Protein AF-F5Z438-F1 (afdb_monomer_lite)

Radius of gyration: 25.73 Å; chains: 1; bounding box: 61×45×87 Å

Structure (mmCIF, N/CA/C/O backbone):
data_AF-F5Z438-F1
#
_entry.id   AF-F5Z438-F1
#
loop_
_atom_site.group_PDB
_atom_site.id
_atom_site.type_symbol
_atom_site.label_atom_id
_atom_site.label_alt_id
_atom_site.label_comp_id
_atom_site.label_asym_id
_atom_site.label_entity_id
_atom_site.label_seq_id
_atom_site.pdbx_PDB_ins_code
_atom_site.Cartn_x
_atom_site.Cartn_y
_atom_site.Cartn_z
_atom_site.occupancy
_atom_site.B_iso_or_equiv
_atom_site.auth_seq_id
_atom_site.auth_comp_id
_atom_site.auth_asym_id
_atom_site.auth_atom_id
_atom_site.pdbx_PDB_model_num
ATOM 1 N N . MET A 1 1 ? -8.411 -10.892 0.402 1.00 85.81 1 MET A N 1
ATOM 2 C CA . MET A 1 1 ? -7.475 -10.119 1.251 1.00 85.81 1 MET A CA 1
ATOM 3 C C . MET A 1 1 ? -8.286 -9.358 2.276 1.00 85.81 1 MET A C 1
ATOM 5 O O . MET A 1 1 ? -9.354 -8.872 1.922 1.00 85.81 1 MET A O 1
ATOM 9 N N . ARG A 1 2 ? -7.792 -9.281 3.510 1.00 90.81 2 ARG A N 1
ATOM 10 C CA . ARG A 1 2 ? -8.393 -8.539 4.613 1.00 90.81 2 ARG A CA 1
ATOM 11 C C . ARG A 1 2 ? -7.315 -7.702 5.293 1.00 90.81 2 ARG A C 1
ATOM 13 O O . ARG A 1 2 ? -6.276 -8.228 5.677 1.00 90.81 2 ARG A O 1
ATOM 20 N N . LEU A 1 3 ? -7.546 -6.399 5.419 1.00 93.69 3 LEU A N 1
ATOM 21 C CA . LEU A 1 3 ? -6.710 -5.540 6.252 1.00 93.69 3 LEU A CA 1
ATOM 22 C C . LEU A 1 3 ? -7.064 -5.815 7.717 1.00 93.69 3 LEU A C 1
ATOM 24 O O . LEU A 1 3 ? -8.243 -5.831 8.052 1.00 93.69 3 LEU A O 1
ATOM 28 N N . LEU A 1 4 ? -6.060 -6.062 8.554 1.00 94.75 4 LEU A N 1
ATOM 29 C CA . LEU A 1 4 ? -6.221 -6.391 9.973 1.00 94.75 4 LEU A CA 1
ATOM 30 C C . LEU A 1 4 ? -5.827 -5.211 10.855 1.00 94.75 4 LEU A C 1
ATOM 32 O O . LEU A 1 4 ? -6.540 -4.878 11.791 1.00 94.75 4 LEU A O 1
ATOM 36 N N . SER A 1 5 ? -4.730 -4.532 10.529 1.00 97.00 5 SER A N 1
ATOM 37 C CA . SER A 1 5 ? -4.303 -3.344 11.261 1.00 97.00 5 SER A CA 1
ATOM 38 C C . SER A 1 5 ? -3.505 -2.393 10.376 1.00 97.00 5 SER A C 1
ATOM 40 O O . SER A 1 5 ? -2.817 -2.812 9.442 1.00 97.00 5 SER A O 1
ATOM 42 N N . LEU A 1 6 ? -3.604 -1.104 10.682 1.00 98.12 6 LEU A N 1
ATOM 43 C CA . LEU A 1 6 ? -2.760 -0.049 10.142 1.00 98.12 6 LEU A CA 1
ATOM 44 C C . LEU A 1 6 ? -2.329 0.866 11.286 1.00 98.12 6 LEU A C 1
ATOM 46 O O . LEU A 1 6 ? -3.163 1.540 11.885 1.00 98.12 6 LEU A O 1
ATOM 50 N N . THR A 1 7 ? -1.031 0.945 11.538 1.00 98.50 7 THR A N 1
ATOM 51 C CA . THR A 1 7 ? -0.434 1.918 12.452 1.00 98.50 7 THR A CA 1
ATOM 52 C C . THR A 1 7 ? 0.236 3.015 11.641 1.00 98.50 7 THR A C 1
ATOM 54 O O . THR A 1 7 ? 1.065 2.729 10.781 1.00 98.50 7 THR A O 1
ATOM 57 N N . LEU A 1 8 ? -0.136 4.262 11.917 1.00 98.44 8 LEU A N 1
ATOM 58 C CA . LEU A 1 8 ? 0.529 5.467 11.435 1.00 98.44 8 LEU A CA 1
ATOM 59 C C . LEU A 1 8 ? 1.488 5.967 12.517 1.00 98.44 8 LEU A C 1
ATOM 61 O O . LEU A 1 8 ? 1.039 6.276 13.620 1.00 98.44 8 LEU A O 1
ATOM 65 N N . GLU A 1 9 ? 2.761 6.121 12.168 1.00 97.81 9 GLU A N 1
ATOM 66 C CA . GLU A 1 9 ? 3.791 6.733 13.008 1.00 97.81 9 GLU A CA 1
ATOM 67 C C . GLU A 1 9 ? 4.230 8.054 12.364 1.00 97.81 9 GLU A C 1
ATOM 69 O O . GLU A 1 9 ? 4.744 8.104 11.246 1.00 97.81 9 GLU A O 1
ATOM 74 N N . GLY A 1 10 ? 3.962 9.167 13.042 1.00 96.50 10 GLY A N 1
ATOM 75 C CA . GLY A 1 10 ? 4.038 10.506 12.477 1.00 96.50 10 GLY A CA 1
ATOM 76 C C . GLY A 1 10 ? 2.663 11.044 12.086 1.00 96.50 10 GLY A C 1
ATOM 77 O O . GLY A 1 10 ? 1.654 10.794 12.749 1.00 96.50 10 GLY A O 1
ATOM 78 N N . GLN A 1 11 ? 2.613 11.853 11.025 1.00 96.69 11 GLN A N 1
ATOM 79 C CA . GLN A 1 11 ? 1.412 12.610 10.678 1.00 96.69 11 GLN A CA 1
ATOM 80 C C . GLN A 1 11 ? 1.062 12.504 9.194 1.00 96.69 11 GLN A C 1
ATOM 82 O O . GLN A 1 11 ? 1.848 12.858 8.317 1.00 96.69 11 GLN A O 1
ATOM 87 N N . TYR A 1 12 ? -0.186 12.122 8.924 1.00 95.75 12 TYR A N 1
ATOM 88 C CA . TYR A 1 12 ? -0.795 12.182 7.605 1.00 95.75 12 TYR A CA 1
ATOM 89 C C . TYR A 1 12 ? -2.040 13.063 7.653 1.00 95.75 12 TYR A C 1
ATOM 91 O O . TYR A 1 12 ? -3.113 12.657 8.102 1.00 95.75 12 TYR A O 1
ATOM 99 N N . LYS A 1 13 ? -1.905 14.297 7.155 1.00 93.88 13 LYS A N 1
ATOM 100 C CA . LYS A 1 13 ? -2.969 15.311 7.201 1.00 93.88 13 LYS A CA 1
ATOM 101 C C . LYS A 1 13 ? -3.449 15.532 8.645 1.00 93.88 13 LYS A C 1
ATOM 103 O O . LYS A 1 13 ? -2.671 16.004 9.470 1.00 93.88 13 LYS A O 1
ATOM 108 N N . GLY A 1 14 ? -4.718 15.243 8.938 1.00 94.00 14 GLY A N 1
ATOM 109 C CA . GLY A 1 14 ? -5.300 15.361 10.275 1.00 94.00 14 GLY A CA 1
ATOM 110 C C . GLY A 1 14 ? -5.140 14.109 11.139 1.00 94.00 14 GLY A C 1
ATOM 111 O O . GLY A 1 14 ? -5.522 14.147 12.302 1.00 94.00 14 GLY A O 1
ATOM 112 N N . LEU A 1 15 ? -4.600 13.017 10.593 1.00 96.50 15 LEU A N 1
ATOM 113 C CA . LEU A 1 15 ? -4.327 11.779 11.320 1.00 96.50 15 LEU A CA 1
ATOM 114 C C . LEU A 1 15 ? -2.909 11.832 11.889 1.00 96.50 15 LEU A C 1
ATOM 116 O O . LEU A 1 15 ? -1.978 12.211 11.173 1.00 96.50 15 LEU A O 1
ATOM 120 N N . LYS A 1 16 ? -2.739 11.455 13.155 1.00 97.25 16 LYS A N 1
ATOM 121 C CA . LYS A 1 16 ? -1.448 11.505 13.844 1.00 97.25 16 LYS A CA 1
ATOM 122 C C . LYS A 1 16 ? -1.313 10.334 14.810 1.00 97.25 16 LYS A C 1
ATOM 124 O O . LYS A 1 16 ? -2.253 10.103 15.559 1.00 97.25 16 LYS A O 1
ATOM 129 N N . ASP A 1 17 ? -0.158 9.669 14.787 1.00 97.56 17 ASP A N 1
ATOM 130 C CA . ASP A 1 17 ? 0.304 8.696 15.792 1.00 97.56 17 ASP A CA 1
ATOM 131 C C . ASP A 1 17 ? -0.808 7.778 16.318 1.00 97.56 17 ASP A C 1
ATOM 133 O O . ASP A 1 17 ? -1.211 7.853 17.480 1.00 97.56 17 ASP A O 1
ATOM 137 N N . GLN A 1 18 ? -1.370 6.953 15.437 1.00 96.75 18 GLN A N 1
ATOM 138 C CA . GLN A 1 18 ? -2.550 6.164 15.776 1.00 96.75 18 GLN A CA 1
ATOM 139 C C . GLN A 1 18 ? -2.616 4.839 15.029 1.00 96.75 18 GLN A C 1
ATOM 141 O O . GLN A 1 18 ? -2.183 4.718 13.881 1.00 96.75 18 GLN A O 1
ATOM 146 N N . THR A 1 19 ? -3.246 3.869 15.683 1.00 97.75 19 THR A N 1
ATOM 147 C CA . THR A 1 19 ? -3.509 2.539 15.143 1.00 97.75 19 THR A CA 1
ATOM 148 C C . THR A 1 19 ? -4.990 2.374 14.848 1.00 97.75 19 THR A C 1
ATOM 150 O O . THR A 1 19 ? -5.850 2.677 15.674 1.00 97.75 19 THR A O 1
ATOM 153 N N . PHE A 1 20 ? -5.279 1.854 13.663 1.00 96.19 20 PHE A N 1
ATOM 154 C CA . PHE A 1 20 ? -6.598 1.446 13.222 1.00 96.19 20 PHE A CA 1
ATOM 155 C C . PHE A 1 20 ? -6.656 -0.076 13.208 1.00 96.19 20 PHE A C 1
ATOM 157 O O . PHE A 1 20 ? -5.959 -0.707 12.414 1.00 96.19 20 PHE A O 1
ATOM 164 N N . ASN A 1 21 ? -7.474 -0.650 14.088 1.00 95.06 21 ASN A N 1
ATOM 165 C CA . ASN A 1 21 ? -7.678 -2.091 14.172 1.00 95.06 21 ASN A CA 1
ATOM 166 C C . ASN A 1 21 ? -8.951 -2.504 13.409 1.00 95.06 21 ASN A C 1
ATOM 168 O O . ASN A 1 21 ? -9.993 -1.859 13.530 1.00 95.06 21 ASN A O 1
ATOM 172 N N . PHE A 1 22 ? -8.844 -3.573 12.626 1.00 93.12 22 PHE A N 1
ATOM 173 C CA . PHE A 1 22 ? -9.884 -4.175 11.792 1.00 93.12 22 PHE A CA 1
ATOM 174 C C . PHE A 1 22 ? -10.022 -5.695 12.040 1.00 93.12 22 PHE A C 1
ATOM 176 O O . PHE A 1 22 ? -10.753 -6.379 11.317 1.00 93.12 22 PHE A O 1
ATOM 183 N N . GLU A 1 23 ? -9.319 -6.251 13.035 1.00 88.88 23 GLU A N 1
ATOM 184 C CA . GLU A 1 23 ? -9.338 -7.684 13.379 1.00 88.88 23 GLU A CA 1
ATOM 185 C C . GLU A 1 23 ? -10.716 -8.173 13.852 1.00 88.88 23 GLU A C 1
ATOM 187 O O . GLU A 1 23 ? -11.067 -9.324 13.599 1.00 88.88 23 GLU A O 1
ATOM 192 N N . ASP A 1 24 ? -11.543 -7.289 14.408 1.00 84.50 24 ASP A N 1
ATOM 193 C CA . ASP A 1 24 ? -12.890 -7.635 14.890 1.00 84.50 24 ASP A CA 1
ATOM 194 C C . ASP A 1 24 ? -13.981 -7.524 13.804 1.00 84.50 24 ASP A C 1
ATOM 196 O O . ASP A 1 24 ? -15.158 -7.768 14.058 1.00 84.50 24 ASP A O 1
ATOM 200 N N . ALA A 1 25 ? -13.627 -7.115 12.580 1.00 79.62 25 ALA A N 1
ATOM 201 C CA . ALA A 1 25 ? -14.584 -7.025 11.479 1.00 79.62 25 ALA A CA 1
ATOM 202 C C . ALA A 1 25 ? -14.871 -8.414 10.878 1.00 79.62 25 ALA A C 1
ATOM 204 O O . ALA A 1 25 ? -14.170 -8.857 9.971 1.00 79.62 25 ALA A O 1
ATOM 205 N N . ASP A 1 26 ? -15.904 -9.097 11.369 1.00 68.81 26 ASP A N 1
ATOM 206 C CA . ASP A 1 26 ? -16.296 -10.433 10.883 1.00 68.81 26 ASP A CA 1
ATOM 207 C C . ASP A 1 26 ? -16.713 -10.453 9.402 1.00 68.81 26 ASP A C 1
ATOM 209 O O . ASP A 1 26 ? -16.551 -11.463 8.716 1.00 68.81 26 ASP A O 1
ATOM 213 N N . ASP A 1 27 ? -17.205 -9.322 8.892 1.00 70.56 27 ASP A N 1
ATOM 214 C CA . ASP A 1 27 ? -17.656 -9.170 7.513 1.00 70.56 27 ASP A CA 1
ATOM 215 C C . ASP A 1 27 ? -16.613 -8.510 6.603 1.00 70.56 27 ASP A C 1
ATOM 217 O O . ASP A 1 27 ? -15.805 -7.668 6.998 1.00 70.56 27 ASP A O 1
ATOM 221 N N . ASN A 1 28 ? -16.717 -8.810 5.307 1.00 78.94 28 ASN A N 1
ATOM 222 C CA . ASN A 1 28 ? -15.892 -8.197 4.257 1.00 78.94 28 ASN A CA 1
ATOM 223 C C . ASN A 1 28 ? -16.226 -6.713 3.994 1.00 78.94 28 ASN A C 1
ATOM 225 O O . ASN A 1 28 ? -15.650 -6.098 3.094 1.00 78.94 28 ASN A O 1
ATOM 229 N N . VAL A 1 29 ? -17.177 -6.138 4.735 1.00 86.19 29 VAL A N 1
ATOM 230 C CA . VAL A 1 29 ? -17.652 -4.762 4.572 1.00 86.19 29 VAL A CA 1
ATOM 231 C C . VAL A 1 29 ? -17.432 -3.999 5.870 1.00 86.19 29 VAL A C 1
ATOM 233 O O . VAL A 1 29 ? -18.037 -4.297 6.893 1.00 86.19 29 VAL A O 1
ATOM 236 N N . ILE A 1 30 ? -16.603 -2.958 5.802 1.00 89.00 30 ILE A N 1
ATOM 237 C CA . ILE A 1 30 ? -16.331 -2.058 6.923 1.00 89.00 30 ILE A CA 1
ATOM 238 C C . ILE A 1 30 ? -16.887 -0.679 6.581 1.00 89.00 30 ILE A C 1
ATOM 240 O O . ILE A 1 30 ? -16.562 -0.103 5.541 1.00 89.00 30 ILE A O 1
ATOM 244 N N . ALA A 1 31 ? -17.720 -0.137 7.469 1.00 89.50 31 ALA A N 1
ATOM 245 C CA . ALA A 1 31 ? -18.287 1.196 7.331 1.00 89.50 31 ALA A CA 1
ATOM 246 C C . ALA A 1 31 ? -17.653 2.160 8.341 1.00 89.50 31 ALA A C 1
ATOM 248 O O . ALA A 1 31 ? -17.803 2.011 9.551 1.00 89.50 31 ALA A O 1
ATOM 249 N N . PHE A 1 32 ? -16.987 3.199 7.839 1.00 89.00 32 PHE A N 1
ATOM 250 C CA . PHE A 1 32 ? -16.483 4.282 8.678 1.00 89.00 32 PHE A CA 1
ATOM 251 C C . PHE A 1 32 ? -17.579 5.319 8.920 1.00 89.00 32 PHE A C 1
ATOM 253 O O . PHE A 1 32 ? -17.994 6.020 7.995 1.00 89.00 32 PHE A O 1
ATOM 260 N N . ILE A 1 33 ? -18.018 5.455 10.171 1.00 90.12 33 ILE A N 1
ATOM 261 C CA . ILE A 1 33 ? -19.013 6.448 10.597 1.00 90.12 33 ILE A CA 1
ATOM 262 C C . ILE A 1 33 ? -18.378 7.522 11.484 1.00 90.12 33 ILE A C 1
ATOM 264 O O . ILE A 1 33 ? -17.338 7.313 12.101 1.00 90.12 33 ILE A O 1
ATOM 268 N N . GLY A 1 34 ? -18.975 8.712 11.513 1.00 91.19 34 GLY A N 1
ATOM 269 C CA . GLY A 1 34 ? -18.495 9.828 12.331 1.00 91.19 34 GLY A CA 1
ATOM 270 C C . GLY A 1 34 ? -18.854 11.187 11.743 1.00 91.19 34 GLY A C 1
ATOM 271 O O . GLY A 1 34 ? -19.307 11.279 10.599 1.00 91.19 34 GLY A O 1
ATOM 272 N N . LEU A 1 35 ? -18.604 12.254 12.499 1.00 90.38 35 LEU A N 1
ATOM 273 C CA . LEU A 1 35 ? -18.905 13.633 12.096 1.00 90.38 35 LEU A CA 1
ATOM 274 C C . LEU A 1 35 ? -18.118 14.074 10.850 1.00 90.38 35 LEU A C 1
ATOM 276 O O . LEU A 1 35 ? -17.052 13.542 10.530 1.00 90.38 35 LEU A O 1
ATOM 280 N N . ASN A 1 36 ? -18.627 15.065 10.118 1.00 86.94 36 ASN A N 1
ATOM 281 C CA . ASN A 1 36 ? -17.871 15.666 9.018 1.00 86.94 36 ASN A CA 1
ATOM 282 C C . ASN A 1 36 ? -16.549 16.242 9.540 1.00 86.94 36 ASN A C 1
ATOM 284 O O . ASN A 1 36 ? -16.510 16.866 10.593 1.00 86.94 36 ASN A O 1
ATOM 288 N N . GLY A 1 37 ? -15.457 15.986 8.816 1.00 86.44 37 GLY A N 1
ATOM 289 C CA . GLY A 1 37 ? -14.112 16.368 9.255 1.00 86.44 37 GLY A CA 1
ATOM 290 C C . GLY A 1 37 ? -13.437 15.390 10.223 1.00 86.44 37 GLY A C 1
ATOM 291 O O . GLY A 1 37 ? -12.259 15.566 10.498 1.00 86.44 37 GLY A O 1
ATOM 292 N N . SER A 1 38 ? -14.098 14.308 10.658 1.00 90.00 38 SER A N 1
ATOM 293 C CA . SER A 1 38 ? -13.517 13.311 11.581 1.00 90.00 38 SER A CA 1
ATOM 294 C C . SER A 1 38 ? -12.394 12.437 10.992 1.00 90.00 38 SER A C 1
ATOM 296 O O . SER A 1 38 ? -12.029 11.432 11.588 1.00 90.00 38 SER A O 1
ATOM 298 N N . GLY A 1 39 ? -11.897 12.742 9.791 1.00 92.62 39 GLY A N 1
ATOM 299 C CA . GLY A 1 39 ? -10.782 12.013 9.176 1.00 92.62 39 GLY A CA 1
ATOM 300 C C . GLY A 1 39 ? -11.137 10.742 8.392 1.00 92.62 39 GLY A C 1
ATOM 301 O O . GLY A 1 39 ? -10.234 10.125 7.843 1.00 92.62 39 GLY A O 1
ATOM 302 N N . LYS A 1 40 ? -12.418 10.370 8.239 1.00 92.50 40 LYS A N 1
ATOM 303 C CA . LYS A 1 40 ? -12.833 9.146 7.503 1.00 92.50 40 LYS A CA 1
ATOM 304 C C . LYS A 1 40 ? -12.211 9.025 6.106 1.00 92.50 40 LYS A C 1
ATOM 306 O O . LYS A 1 40 ? -11.597 8.016 5.780 1.00 92.50 40 LYS A O 1
ATOM 311 N N . SER A 1 41 ? -12.331 10.071 5.287 1.00 91.19 41 SER A N 1
ATOM 312 C CA . SER A 1 41 ? -11.738 10.078 3.944 1.00 91.19 41 SER A CA 1
ATOM 313 C C . SER A 1 41 ? -10.211 10.055 3.996 1.00 91.19 41 SER A C 1
ATOM 315 O O . SER A 1 41 ? -9.587 9.415 3.162 1.00 91.19 41 SER A O 1
ATOM 317 N N . GLN A 1 42 ? -9.609 10.692 5.006 1.00 93.69 42 GLN A N 1
ATOM 318 C CA . GLN A 1 42 ? -8.156 10.688 5.185 1.00 93.69 42 GLN A CA 1
ATOM 319 C C . GLN A 1 42 ? -7.636 9.291 5.536 1.00 93.69 42 GLN A C 1
ATOM 321 O O . GLN A 1 42 ? -6.555 8.937 5.084 1.00 93.69 42 GLN A O 1
ATOM 326 N N . LEU A 1 43 ? -8.404 8.483 6.275 1.00 95.12 43 LEU A N 1
ATOM 327 C CA . LEU A 1 43 ? -8.063 7.087 6.553 1.00 95.12 43 LEU A CA 1
ATOM 328 C C . LEU A 1 43 ? -8.073 6.247 5.270 1.00 95.12 43 LEU A C 1
ATOM 330 O O . LEU A 1 43 ? -7.119 5.524 5.006 1.00 95.12 43 LEU A O 1
ATOM 334 N N . LEU A 1 44 ? -9.108 6.383 4.436 1.00 93.88 44 LEU A N 1
ATOM 335 C CA . LEU A 1 44 ? -9.159 5.689 3.142 1.00 93.88 44 LEU A CA 1
ATOM 336 C C . LEU A 1 44 ? -7.980 6.079 2.239 1.00 93.88 44 LEU A C 1
ATOM 338 O O . LEU A 1 44 ? -7.368 5.224 1.601 1.00 93.88 44 LEU A O 1
ATOM 342 N N . GLU A 1 45 ? -7.639 7.366 2.212 1.00 93.94 45 GLU A N 1
ATOM 343 C CA . GLU A 1 45 ? -6.480 7.870 1.474 1.00 93.94 45 GLU A CA 1
ATOM 344 C C . GLU A 1 45 ? -5.151 7.355 2.040 1.00 93.94 45 GLU A C 1
ATOM 346 O O . GLU A 1 45 ? -4.258 7.021 1.264 1.00 93.94 45 GLU A O 1
ATOM 351 N N . LEU A 1 46 ? -5.023 7.254 3.366 1.00 96.19 46 LEU A N 1
ATOM 352 C CA . LEU A 1 46 ?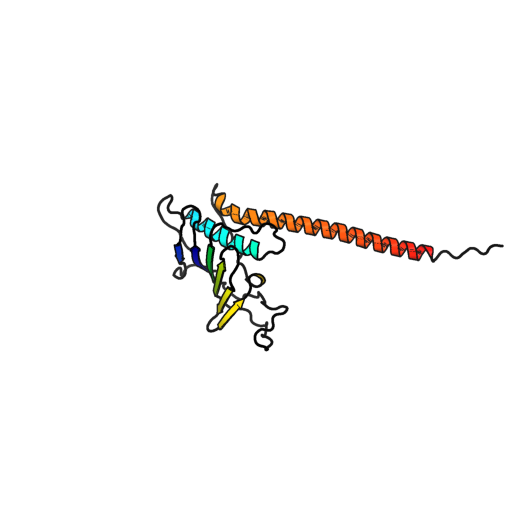 -3.843 6.708 4.031 1.00 96.19 46 LEU A CA 1
ATOM 353 C C . LEU A 1 46 ? -3.643 5.232 3.669 1.00 96.19 46 LEU A C 1
ATOM 355 O O . LEU A 1 46 ? -2.555 4.860 3.242 1.00 96.19 46 LEU A O 1
ATOM 359 N N . ILE A 1 47 ? -4.700 4.415 3.755 1.00 96.06 47 ILE A N 1
ATOM 360 C CA . ILE A 1 47 ? -4.660 2.999 3.354 1.00 96.06 47 ILE A CA 1
ATOM 361 C C . ILE A 1 47 ? -4.190 2.880 1.896 1.00 96.06 47 ILE A C 1
ATOM 363 O O . ILE A 1 47 ? -3.283 2.103 1.591 1.00 96.06 47 ILE A O 1
ATOM 367 N N . ALA A 1 48 ? -4.769 3.682 0.996 1.00 94.94 48 ALA A N 1
ATOM 368 C CA . ALA A 1 48 ? -4.385 3.703 -0.411 1.00 94.94 48 ALA A CA 1
ATOM 369 C C . ALA A 1 48 ? -2.922 4.135 -0.622 1.00 94.94 48 ALA A C 1
ATOM 371 O O . ALA A 1 48 ? -2.213 3.520 -1.418 1.00 94.94 48 ALA A O 1
ATOM 372 N N . GLU A 1 49 ? -2.447 5.169 0.081 1.00 95.44 49 GLU A N 1
ATOM 373 C CA . GLU A 1 49 ? -1.067 5.653 -0.037 1.00 95.44 49 GLU A CA 1
ATOM 374 C C . GLU A 1 49 ? -0.052 4.636 0.506 1.00 95.44 49 GLU A C 1
ATOM 376 O O . GLU A 1 49 ? 0.982 4.460 -0.137 1.00 95.44 49 GLU A O 1
ATOM 381 N N . CYS A 1 50 ? -0.354 3.906 1.587 1.00 96.75 50 CYS A N 1
ATOM 382 C CA . CYS A 1 50 ? 0.511 2.845 2.113 1.00 96.75 50 CYS A CA 1
ATOM 383 C C . CYS A 1 50 ? 0.684 1.694 1.108 1.00 96.75 50 CYS A C 1
ATOM 385 O O . CYS A 1 50 ? 1.815 1.375 0.737 1.00 96.75 50 CYS A O 1
ATOM 387 N N . PHE A 1 51 ? -0.406 1.114 0.586 1.00 96.06 51 PHE A N 1
ATOM 388 C CA . PHE A 1 51 ? -0.304 0.039 -0.416 1.00 96.06 51 PHE A CA 1
ATOM 389 C C . PHE A 1 51 ? 0.346 0.517 -1.721 1.00 96.06 51 PHE A C 1
ATOM 391 O O . PHE A 1 51 ? 1.213 -0.166 -2.270 1.00 96.06 51 PHE A O 1
ATOM 398 N N . ALA A 1 52 ? 0.002 1.720 -2.192 1.00 94.62 52 ALA A N 1
ATOM 399 C CA . ALA A 1 52 ? 0.654 2.307 -3.358 1.00 94.62 52 ALA A CA 1
ATOM 400 C C . ALA A 1 52 ? 2.152 2.556 -3.109 1.00 94.62 52 ALA A C 1
ATOM 402 O O . ALA A 1 52 ? 2.963 2.447 -4.027 1.00 94.62 52 ALA A O 1
ATOM 403 N N . TYR A 1 53 ? 2.560 2.908 -1.891 1.00 96.00 53 TYR A N 1
ATOM 404 C CA . TYR A 1 53 ? 3.972 3.074 -1.562 1.00 96.00 53 TYR A CA 1
ATOM 405 C C . TYR A 1 53 ? 4.730 1.752 -1.544 1.00 96.00 53 TYR 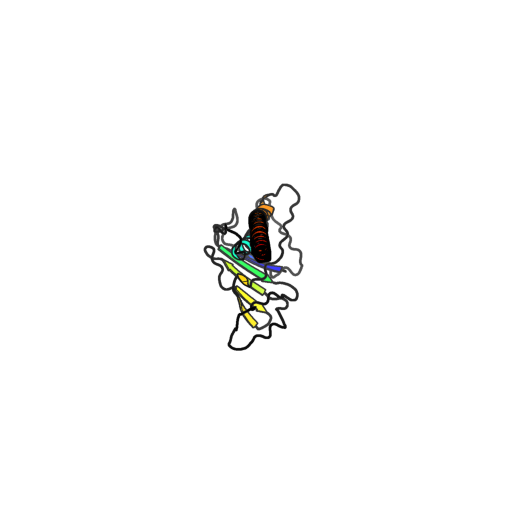A C 1
ATOM 407 O O . TYR A 1 53 ? 5.808 1.687 -2.132 1.00 96.00 53 TYR A O 1
ATOM 415 N N . LEU A 1 54 ? 4.149 0.689 -0.983 1.00 95.38 54 LEU A N 1
ATOM 416 C CA . LEU A 1 54 ? 4.750 -0.643 -1.046 1.00 95.38 54 LEU A CA 1
ATOM 417 C C . LEU A 1 54 ? 4.973 -1.095 -2.497 1.00 95.38 54 LEU A C 1
ATOM 419 O O . LEU A 1 54 ? 6.060 -1.571 -2.819 1.00 95.38 54 LEU A O 1
ATOM 423 N N . GLU A 1 55 ? 4.015 -0.852 -3.402 1.00 93.19 55 GLU A N 1
ATOM 424 C CA . GLU A 1 55 ? 4.206 -1.123 -4.837 1.00 93.19 55 GLU A CA 1
ATOM 425 C C . GLU A 1 55 ? 5.382 -0.311 -5.404 1.00 93.19 55 GLU A C 1
ATOM 427 O O . GLU A 1 55 ? 6.232 -0.851 -6.118 1.00 93.19 55 GLU A O 1
ATOM 432 N N . ARG A 1 56 ? 5.478 0.986 -5.070 1.00 92.69 56 ARG A N 1
ATOM 433 C CA . ARG A 1 56 ? 6.595 1.831 -5.528 1.00 92.69 56 ARG A CA 1
ATOM 434 C C . ARG A 1 56 ? 7.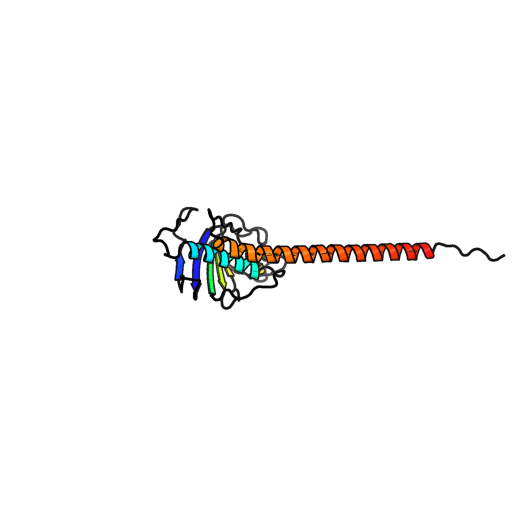939 1.296 -5.067 1.00 92.69 56 ARG A C 1
ATOM 436 O O . ARG A 1 56 ? 8.890 1.315 -5.846 1.00 92.69 56 ARG A O 1
ATOM 443 N N . LEU A 1 57 ? 8.023 0.849 -3.820 1.00 92.81 57 LEU A N 1
ATOM 444 C CA . LEU A 1 57 ? 9.247 0.295 -3.262 1.00 92.81 57 LEU A CA 1
ATOM 445 C C . LEU A 1 57 ? 9.600 -1.043 -3.923 1.00 92.81 57 LEU A C 1
ATOM 447 O O . LEU A 1 57 ? 10.744 -1.206 -4.353 1.00 92.81 57 LEU A O 1
ATOM 451 N N . GLN A 1 58 ? 8.622 -1.931 -4.119 1.00 89.81 58 GLN A N 1
ATOM 452 C CA . GLN A 1 58 ? 8.816 -3.251 -4.725 1.00 89.81 58 GLN A CA 1
ATOM 453 C C . GLN A 1 58 ? 9.239 -3.172 -6.201 1.00 89.81 58 GLN A C 1
ATOM 455 O O . GLN A 1 58 ? 10.061 -3.959 -6.675 1.00 89.81 58 GLN A O 1
ATOM 460 N N . ARG A 1 59 ? 8.720 -2.200 -6.957 1.00 88.75 59 ARG A N 1
ATOM 461 C CA . ARG A 1 59 ? 9.005 -2.072 -8.389 1.00 88.75 59 ARG A CA 1
ATOM 462 C C . ARG A 1 59 ? 10.369 -1.448 -8.664 1.00 88.75 59 ARG A C 1
ATOM 464 O O . ARG A 1 59 ? 10.628 -0.286 -8.358 1.00 88.75 59 ARG A O 1
ATOM 471 N N . THR A 1 60 ? 11.259 -2.195 -9.310 1.00 88.00 60 THR A N 1
ATOM 472 C CA . THR A 1 60 ? 12.606 -1.718 -9.681 1.00 88.00 60 THR A CA 1
ATOM 473 C C . THR A 1 60 ? 12.604 -0.732 -10.851 1.00 88.00 60 THR A C 1
ATOM 475 O O . THR A 1 60 ? 13.536 0.052 -11.002 1.00 88.00 60 THR A O 1
ATOM 478 N N . ASP A 1 61 ? 11.551 -0.731 -11.671 1.00 84.12 61 ASP A N 1
ATOM 479 C CA . ASP A 1 61 ? 11.395 0.162 -12.824 1.00 84.12 61 ASP A CA 1
ATOM 480 C C . ASP A 1 61 ? 10.822 1.544 -12.471 1.00 84.12 61 ASP A C 1
ATOM 482 O O . ASP A 1 61 ? 10.749 2.428 -13.332 1.00 84.12 61 ASP A O 1
ATOM 486 N N . PHE A 1 62 ? 10.444 1.754 -11.209 1.00 90.00 62 PHE A N 1
ATOM 487 C CA . PHE A 1 62 ? 9.984 3.040 -10.705 1.00 90.00 62 PHE A CA 1
ATOM 488 C C . PHE A 1 62 ? 11.171 3.870 -10.223 1.00 90.00 62 PHE A C 1
ATOM 490 O O . PHE A 1 62 ? 11.984 3.425 -9.416 1.00 90.00 62 PHE A O 1
ATOM 497 N N . LYS A 1 63 ? 11.266 5.102 -10.729 1.00 85.75 63 LYS A N 1
ATOM 498 C CA . LYS A 1 63 ? 12.400 5.996 -10.454 1.00 85.75 63 LYS A CA 1
ATOM 499 C C . LYS A 1 63 ? 12.188 6.852 -9.214 1.00 85.75 63 LYS A C 1
ATOM 501 O O . LYS A 1 63 ? 13.154 7.208 -8.555 1.00 85.75 63 LYS A O 1
ATOM 506 N N . ASN A 1 64 ? 10.942 7.225 -8.929 1.00 82.88 64 ASN A N 1
ATOM 507 C CA . ASN A 1 64 ? 10.615 8.067 -7.790 1.00 82.88 64 ASN A CA 1
ATOM 508 C C . ASN A 1 64 ? 9.937 7.230 -6.703 1.00 82.88 64 ASN A C 1
ATOM 510 O O . ASN A 1 64 ? 8.768 6.850 -6.827 1.00 82.88 64 ASN A O 1
ATOM 514 N N . LYS A 1 65 ? 10.706 6.969 -5.647 1.00 85.75 65 LYS A N 1
ATOM 515 C CA . LYS A 1 65 ? 10.313 6.212 -4.456 1.00 85.75 65 LYS A CA 1
ATOM 516 C C . LYS A 1 65 ? 10.390 7.068 -3.187 1.00 85.75 65 LYS A C 1
ATOM 518 O O . LYS A 1 65 ? 10.583 6.530 -2.110 1.00 85.75 65 LYS A O 1
ATOM 523 N N . GLY A 1 66 ? 10.315 8.396 -3.331 1.00 82.81 66 GLY A N 1
ATOM 524 C CA . GLY A 1 66 ? 10.526 9.329 -2.224 1.00 82.81 66 GLY A CA 1
ATOM 525 C C . GLY A 1 66 ? 9.668 9.014 -0.997 1.00 82.81 66 GLY A C 1
ATOM 526 O O . GLY A 1 66 ? 8.532 8.553 -1.138 1.00 82.81 66 GLY A O 1
ATOM 527 N N . HIS A 1 67 ? 10.235 9.300 0.175 1.00 85.62 67 HIS A N 1
ATOM 528 C CA . HIS A 1 67 ? 9.628 9.068 1.481 1.00 85.62 67 HIS A CA 1
ATOM 529 C C . HIS A 1 67 ? 8.218 9.669 1.590 1.00 85.62 67 HIS A C 1
ATOM 531 O O . HIS A 1 67 ? 7.954 10.747 1.051 1.00 85.62 67 HIS A O 1
ATOM 537 N N . LEU A 1 68 ? 7.322 9.002 2.324 1.00 91.62 68 LEU A N 1
ATOM 538 C CA . LEU A 1 68 ? 5.946 9.470 2.533 1.00 91.62 68 LEU A CA 1
ATOM 539 C C . LEU A 1 68 ? 5.839 10.677 3.478 1.00 91.62 68 LEU A C 1
ATOM 541 O O . LEU A 1 68 ? 4.838 11.390 3.453 1.00 91.62 68 LEU A O 1
ATOM 545 N N . GLY A 1 69 ? 6.872 10.917 4.286 1.00 93.25 69 GLY A N 1
ATOM 546 C CA . GLY A 1 69 ? 6.865 11.913 5.365 1.00 93.25 69 GLY A CA 1
ATOM 547 C C . GLY A 1 69 ? 6.314 11.378 6.691 1.00 93.25 69 GLY A C 1
ATOM 548 O O . GLY A 1 69 ? 6.215 12.140 7.646 1.00 93.25 69 GLY A O 1
ATOM 549 N N . PHE A 1 70 ? 5.973 10.092 6.738 1.00 96.38 70 PHE A N 1
ATOM 550 C CA . PHE A 1 70 ? 5.526 9.346 7.908 1.00 96.38 70 PHE A CA 1
ATOM 551 C C . PHE A 1 70 ? 5.915 7.874 7.734 1.00 96.38 70 PHE A C 1
ATOM 553 O O . PHE A 1 70 ? 6.078 7.411 6.599 1.00 96.38 70 PHE A O 1
ATOM 560 N N . ASP A 1 71 ? 6.009 7.175 8.854 1.00 97.75 71 ASP A N 1
ATOM 561 C CA . ASP A 1 71 ? 6.265 5.744 8.938 1.00 97.75 71 ASP A CA 1
ATOM 562 C C . ASP A 1 71 ? 4.939 5.008 9.154 1.00 97.75 71 ASP A C 1
ATOM 564 O O . ASP A 1 71 ? 3.927 5.592 9.568 1.00 97.75 71 ASP A O 1
ATOM 568 N N . PHE A 1 72 ? 4.897 3.726 8.807 1.00 98.31 72 PHE A N 1
ATOM 569 C CA . PHE A 1 72 ? 3.690 2.937 9.022 1.00 98.31 72 PHE A CA 1
ATOM 570 C C . PHE A 1 72 ? 3.976 1.453 9.188 1.00 98.31 72 PHE A C 1
ATOM 572 O O . PHE A 1 72 ? 4.925 0.907 8.624 1.00 98.31 72 PHE A O 1
ATOM 579 N N . SER A 1 73 ? 3.062 0.790 9.888 1.00 98.38 73 SER A N 1
ATOM 580 C CA . SER A 1 73 ? 2.976 -0.664 9.926 1.00 98.38 73 SER A CA 1
ATOM 581 C C . SER A 1 73 ? 1.613 -1.124 9.420 1.00 98.38 73 SER A C 1
ATOM 583 O O . SER A 1 73 ? 0.581 -0.564 9.781 1.00 98.38 73 SER A O 1
ATOM 585 N N . LEU A 1 74 ? 1.607 -2.138 8.565 1.00 97.44 74 LEU A N 1
ATOM 586 C CA . LEU A 1 74 ? 0.424 -2.771 8.000 1.00 97.44 74 LEU A CA 1
ATOM 587 C C . LEU A 1 74 ? 0.406 -4.240 8.383 1.00 97.44 74 LEU A C 1
ATOM 589 O O . LEU A 1 74 ? 1.395 -4.946 8.211 1.00 97.44 74 LEU A O 1
ATOM 593 N N . VAL A 1 75 ? -0.760 -4.708 8.800 1.00 96.56 75 VAL A N 1
ATOM 594 C CA . VAL A 1 75 ? -1.018 -6.125 9.005 1.00 96.56 75 VAL A CA 1
ATOM 595 C C . VAL A 1 75 ? -2.217 -6.507 8.153 1.00 96.56 75 VAL A C 1
ATOM 597 O O . VAL A 1 75 ? -3.282 -5.902 8.278 1.00 96.56 75 VAL A O 1
ATOM 600 N N . TYR A 1 76 ? -2.063 -7.476 7.258 1.00 94.19 76 TYR A N 1
ATOM 601 C CA . TYR A 1 76 ? -3.148 -7.940 6.393 1.00 94.19 76 TYR A CA 1
ATOM 602 C C . TYR A 1 76 ? -3.045 -9.436 6.124 1.00 94.19 76 TYR A C 1
ATOM 604 O O . TYR A 1 76 ? -1.955 -9.996 6.127 1.00 94.19 76 TYR A O 1
ATOM 612 N N . SER A 1 77 ? -4.175 -10.082 5.856 1.00 91.19 77 SER A N 1
ATOM 613 C CA . SER A 1 77 ? -4.219 -11.475 5.422 1.00 91.19 77 SER A CA 1
ATOM 614 C C . SER A 1 77 ? -4.674 -11.600 3.974 1.00 91.19 77 SER A C 1
ATOM 616 O O . SER A 1 77 ? -5.406 -10.755 3.442 1.00 91.19 77 SER A O 1
ATOM 618 N N . MET A 1 78 ? -4.248 -12.662 3.298 1.00 86.25 78 MET A N 1
ATOM 619 C CA . MET A 1 78 ? -4.722 -12.984 1.954 1.00 86.25 78 MET A CA 1
ATOM 620 C C . MET A 1 78 ? -5.430 -14.324 1.953 1.00 86.25 78 MET A C 1
ATOM 622 O O . MET A 1 78 ? -4.819 -15.332 2.256 1.00 86.25 78 MET A O 1
ATOM 626 N N . SER A 1 79 ? -6.704 -14.316 1.569 1.00 79.12 79 SER A N 1
ATOM 627 C CA . SER A 1 79 ? -7.513 -15.524 1.470 1.00 79.12 79 SER A CA 1
ATOM 628 C C . SER A 1 79 ? -7.074 -16.410 0.307 1.00 79.12 79 SER A C 1
ATOM 630 O O . SER A 1 79 ? -6.865 -15.903 -0.802 1.00 79.12 79 SER A O 1
ATOM 632 N N . GLY A 1 80 ? -7.075 -17.718 0.526 1.00 70.44 80 GLY A N 1
ATOM 633 C CA . GLY A 1 80 ? -6.753 -18.713 -0.487 1.00 70.44 80 GLY A CA 1
ATOM 634 C C . GLY A 1 80 ? -5.254 -18.937 -0.651 1.00 70.44 80 GLY A C 1
ATOM 635 O O . GLY A 1 80 ? -4.443 -18.565 0.194 1.00 70.44 80 GLY A O 1
ATOM 636 N N . TYR A 1 81 ? -4.901 -19.600 -1.749 1.00 58.09 81 TYR A N 1
ATOM 637 C CA . TYR A 1 81 ? -3.548 -20.083 -1.978 1.00 58.09 81 TYR A CA 1
ATOM 638 C C . TYR A 1 81 ? -2.665 -19.018 -2.630 1.00 58.09 81 TYR A C 1
ATOM 640 O O . TYR A 1 81 ? -2.919 -18.576 -3.757 1.00 58.09 81 TYR A O 1
ATOM 648 N N . VAL A 1 82 ? -1.611 -18.609 -1.926 1.00 62.19 82 VAL A N 1
ATOM 649 C CA . VAL A 1 82 ? -0.694 -17.564 -2.381 1.00 62.19 82 VAL A CA 1
ATOM 650 C C . VAL A 1 82 ? 0.579 -18.189 -2.944 1.00 62.19 82 VAL A C 1
ATOM 652 O O . VAL A 1 82 ? 1.520 -18.518 -2.229 1.00 62.19 82 VAL A O 1
ATOM 655 N N . ASN A 1 83 ? 0.607 -18.291 -4.274 1.00 54.66 83 ASN A N 1
ATOM 656 C CA . ASN A 1 83 ? 1.705 -18.817 -5.096 1.00 54.66 83 ASN A CA 1
ATOM 657 C C . ASN A 1 83 ? 2.850 -17.815 -5.331 1.00 54.66 83 ASN A C 1
ATOM 659 O O . ASN A 1 83 ? 3.513 -17.840 -6.371 1.00 54.66 83 ASN A O 1
ATOM 663 N N . ALA A 1 84 ? 3.085 -16.892 -4.403 1.00 51.53 84 ALA A N 1
ATOM 664 C CA . ALA A 1 84 ? 4.289 -16.076 -4.461 1.00 51.53 84 ALA A CA 1
ATOM 665 C C . ALA A 1 84 ? 5.446 -16.952 -3.981 1.00 51.53 84 ALA A C 1
ATOM 667 O O . ALA A 1 84 ? 5.821 -16.881 -2.820 1.00 51.53 84 ALA A O 1
ATOM 668 N N . ALA A 1 85 ? 5.948 -17.838 -4.849 1.00 41.19 85 ALA A N 1
ATOM 669 C CA . ALA A 1 85 ? 7.131 -18.634 -4.562 1.00 41.19 85 ALA A CA 1
ATOM 670 C C . ALA A 1 85 ? 8.255 -17.672 -4.121 1.00 41.19 85 ALA A C 1
ATOM 672 O O . ALA A 1 85 ? 8.759 -16.917 -4.959 1.00 41.19 85 ALA A O 1
ATOM 673 N N . PRO A 1 86 ? 8.674 -17.690 -2.841 1.00 42.31 86 PRO A N 1
ATOM 674 C CA . PRO A 1 86 ? 9.715 -16.807 -2.308 1.00 42.31 86 PRO A CA 1
ATOM 675 C C . PRO A 1 86 ? 11.122 -17.200 -2.807 1.00 42.31 86 PRO A C 1
ATOM 677 O O . PRO A 1 86 ? 12.143 -16.678 -2.369 1.00 42.31 86 PRO A O 1
ATOM 680 N N . SER A 1 87 ? 11.204 -18.156 -3.733 1.00 40.50 87 SER A N 1
ATOM 681 C CA . SER A 1 87 ? 12.426 -18.877 -4.052 1.00 40.50 87 SER A CA 1
ATOM 682 C C . SER A 1 87 ? 12.384 -19.462 -5.466 1.00 40.50 87 SER A C 1
ATOM 684 O O . SER A 1 87 ? 12.292 -20.666 -5.673 1.00 40.50 87 SER A O 1
ATOM 686 N N . ALA A 1 88 ? 12.621 -18.625 -6.479 1.00 39.47 88 ALA A N 1
ATOM 687 C CA . ALA A 1 88 ? 13.344 -19.150 -7.638 1.00 39.47 88 ALA A CA 1
ATOM 688 C C . ALA A 1 88 ? 14.803 -19.505 -7.266 1.00 39.47 88 ALA A C 1
ATOM 690 O O . ALA A 1 88 ? 15.434 -20.233 -8.026 1.00 39.47 88 ALA A O 1
ATOM 691 N N . ARG A 1 89 ? 15.349 -19.018 -6.125 1.00 37.59 89 ARG A N 1
ATOM 692 C CA . ARG A 1 89 ? 16.742 -19.267 -5.680 1.00 37.59 89 ARG A CA 1
ATOM 693 C C . ARG A 1 89 ? 17.052 -19.114 -4.169 1.00 37.59 89 ARG A C 1
ATOM 695 O O . ARG A 1 89 ? 18.200 -18.837 -3.842 1.00 37.59 89 ARG A O 1
ATOM 702 N N . ALA A 1 90 ? 16.108 -19.263 -3.240 1.00 35.84 90 ALA A N 1
ATOM 703 C CA . ALA A 1 90 ? 16.447 -19.185 -1.809 1.00 35.84 90 ALA A CA 1
ATOM 704 C C . ALA A 1 90 ? 16.409 -20.577 -1.161 1.00 35.84 90 ALA A C 1
ATOM 706 O O . ALA A 1 90 ? 15.335 -21.125 -0.928 1.00 35.84 90 ALA A O 1
ATOM 707 N N . GLU A 1 91 ? 17.586 -21.154 -0.904 1.00 32.25 91 GLU A N 1
ATOM 708 C CA . GLU A 1 91 ? 17.742 -22.192 0.118 1.00 32.25 91 GLU A CA 1
ATOM 709 C C . GLU A 1 91 ? 17.534 -21.530 1.483 1.00 32.25 91 GLU A C 1
ATOM 711 O O . GLU A 1 91 ? 18.196 -20.545 1.808 1.00 32.25 91 GLU A O 1
ATOM 716 N N . VAL A 1 92 ? 16.606 -22.058 2.276 1.00 38.25 92 VAL A N 1
ATOM 717 C CA . VAL A 1 92 ? 16.341 -21.596 3.640 1.00 38.25 92 VAL A CA 1
ATOM 718 C C . VAL A 1 92 ? 16.478 -22.825 4.541 1.00 38.25 92 VAL A C 1
ATOM 720 O O . VAL A 1 92 ? 15.786 -23.815 4.341 1.00 38.25 92 VAL A O 1
ATOM 723 N N . PHE A 1 93 ? 17.432 -22.780 5.478 1.00 36.91 93 PHE A N 1
ATOM 724 C CA . PHE A 1 93 ? 17.808 -23.860 6.415 1.00 36.91 93 PHE A CA 1
ATOM 725 C C . PHE A 1 93 ? 18.443 -25.135 5.830 1.00 36.91 93 PHE A C 1
ATOM 727 O O . PHE A 1 93 ? 18.352 -26.195 6.437 1.00 36.91 93 PHE A O 1
ATOM 734 N N . GLY A 1 94 ? 19.136 -25.061 4.688 1.00 38.03 94 GLY A N 1
ATOM 735 C CA . GLY A 1 94 ? 19.909 -26.204 4.167 1.00 38.03 94 GLY A CA 1
ATOM 736 C C . GLY A 1 94 ? 19.065 -27.390 3.683 1.00 38.03 94 GLY A C 1
ATOM 737 O O . GLY A 1 94 ? 19.616 -28.382 3.210 1.00 38.03 94 GLY A O 1
ATOM 738 N N . GLU A 1 95 ? 17.739 -27.269 3.728 1.00 31.33 95 GLU A N 1
ATOM 739 C CA . GLU A 1 95 ? 16.806 -28.167 3.071 1.00 31.33 95 GLU A CA 1
ATOM 740 C C . GLU A 1 95 ? 16.142 -27.445 1.897 1.00 31.33 95 GLU A C 1
ATOM 742 O O . GLU A 1 95 ? 15.802 -26.259 1.954 1.00 31.33 95 GLU A O 1
ATOM 747 N N . LYS A 1 96 ? 15.954 -28.172 0.792 1.00 35.56 96 LYS A N 1
ATOM 748 C CA . LYS A 1 96 ? 15.109 -27.713 -0.308 1.00 35.56 96 LYS A CA 1
ATOM 749 C C . LYS A 1 96 ? 13.679 -27.660 0.220 1.00 35.56 96 LYS A C 1
ATOM 751 O O . LYS A 1 96 ? 13.025 -28.698 0.278 1.00 35.56 96 LYS A O 1
ATOM 756 N N . LEU A 1 97 ? 13.201 -26.470 0.588 1.00 39.25 97 LEU A N 1
ATOM 757 C CA . LEU A 1 97 ? 11.774 -26.230 0.797 1.00 39.25 97 LEU A CA 1
ATOM 758 C C . LEU A 1 97 ? 11.026 -26.826 -0.397 1.00 39.25 97 LEU A C 1
ATOM 760 O O . LEU A 1 97 ? 11.313 -26.487 -1.549 1.00 39.25 97 LEU A O 1
ATOM 764 N N . GLN A 1 98 ? 10.112 -27.759 -0.140 1.00 39.53 98 GLN A N 1
ATOM 765 C CA . GLN A 1 98 ? 9.214 -28.234 -1.179 1.00 39.53 98 GLN A CA 1
ATOM 766 C C . GLN A 1 98 ? 8.282 -27.069 -1.526 1.00 39.53 98 GLN A C 1
ATOM 768 O O . GLN A 1 98 ? 7.286 -26.827 -0.861 1.00 39.53 98 GLN A O 1
ATOM 773 N N . ILE A 1 99 ? 8.640 -26.338 -2.584 1.00 42.78 99 ILE A N 1
ATOM 774 C CA . ILE A 1 99 ? 7.932 -25.203 -3.214 1.00 42.78 99 ILE A CA 1
ATOM 775 C C . ILE A 1 99 ? 6.532 -25.610 -3.753 1.00 42.78 99 ILE A C 1
ATOM 777 O O . ILE A 1 99 ? 5.907 -24.878 -4.513 1.00 42.78 99 ILE A O 1
ATOM 781 N N . ALA A 1 100 ? 6.028 -26.793 -3.397 1.00 45.62 100 ALA A N 1
ATOM 782 C CA . ALA A 1 100 ? 4.796 -27.354 -3.935 1.00 45.62 100 ALA A CA 1
ATOM 783 C C . ALA A 1 100 ? 3.526 -26.804 -3.265 1.00 45.62 100 ALA A C 1
ATOM 785 O O . ALA A 1 100 ? 2.505 -26.750 -3.945 1.00 45.62 100 ALA A O 1
ATOM 786 N N . ASP A 1 101 ? 3.615 -26.332 -2.013 1.00 52.00 101 ASP A N 1
ATOM 787 C CA . ASP A 1 101 ? 2.466 -25.916 -1.199 1.00 52.00 101 ASP A CA 1
ATOM 788 C C . ASP A 1 101 ? 2.697 -24.500 -0.616 1.00 52.00 101 ASP A C 1
ATOM 790 O O . ASP A 1 101 ? 3.165 -24.327 0.502 1.00 52.00 101 ASP A O 1
ATOM 794 N N . GLY A 1 102 ? 2.444 -23.452 -1.399 1.00 58.78 102 GLY A N 1
ATOM 795 C CA . GLY A 1 102 ? 2.333 -22.058 -0.967 1.00 58.78 102 GLY A CA 1
ATOM 796 C C . GLY A 1 102 ? 1.372 -21.829 0.209 1.00 58.78 102 GLY A C 1
ATOM 797 O O . GLY A 1 102 ? 0.714 -22.731 0.722 1.00 58.78 102 GLY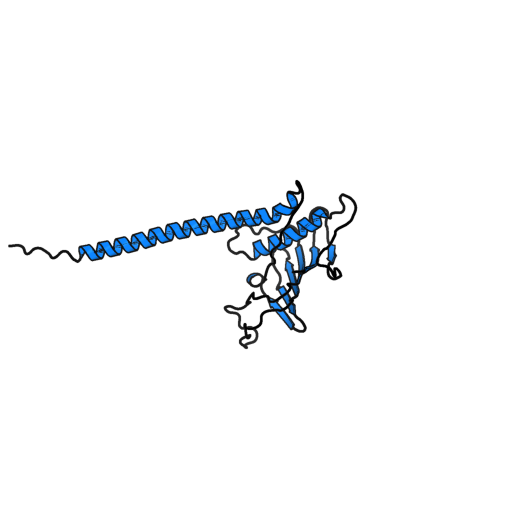 A O 1
ATOM 798 N N . PHE A 1 103 ? 1.287 -20.582 0.662 1.00 67.44 103 PHE A N 1
ATOM 799 C CA . PHE A 1 103 ? 0.595 -20.271 1.911 1.00 67.44 103 PHE A CA 1
ATOM 800 C C . PHE A 1 103 ? -0.924 -20.280 1.732 1.00 67.44 103 PHE A C 1
ATOM 802 O O . PHE A 1 103 ? -1.442 -19.705 0.771 1.00 67.44 103 PHE A O 1
ATOM 809 N N . THR A 1 104 ? -1.634 -20.886 2.684 1.00 76.12 104 THR A N 1
ATOM 810 C CA . THR A 1 104 ? -3.098 -20.805 2.782 1.00 76.12 104 THR A CA 1
ATOM 811 C C . THR A 1 104 ? -3.456 -19.836 3.895 1.00 76.12 104 THR A C 1
ATOM 813 O O . THR A 1 104 ? -3.045 -20.034 5.035 1.00 76.12 104 THR A O 1
ATOM 816 N N . ASP A 1 105 ? -4.194 -18.785 3.550 1.00 80.75 105 ASP A N 1
ATOM 817 C CA . ASP A 1 105 ? -4.632 -17.734 4.475 1.00 80.75 105 ASP A CA 1
ATOM 818 C C . ASP A 1 105 ? -3.507 -17.072 5.319 1.00 80.75 105 ASP A C 1
ATOM 820 O O . ASP A 1 105 ? -3.714 -16.808 6.506 1.00 80.75 105 ASP A O 1
ATOM 824 N N . PRO A 1 106 ? -2.316 -16.767 4.752 1.00 89.25 106 PRO A N 1
ATOM 825 C CA . PRO A 1 106 ? -1.221 -16.146 5.502 1.00 89.25 106 PRO A CA 1
ATOM 826 C C . PRO A 1 106 ? -1.565 -14.743 6.011 1.00 89.25 106 PRO A C 1
ATOM 828 O O . PRO A 1 106 ? -2.256 -13.971 5.332 1.00 89.25 106 PRO A O 1
ATOM 831 N N . LYS A 1 107 ? -0.984 -14.385 7.159 1.00 92.62 107 LYS A N 1
ATOM 832 C CA . LYS A 1 107 ? -0.946 -13.030 7.726 1.00 92.62 107 LYS A CA 1
ATOM 833 C C . LYS A 1 107 ? 0.427 -12.407 7.468 1.00 92.62 107 LYS A C 1
ATOM 835 O O . LYS A 1 107 ? 1.447 -12.990 7.810 1.00 92.62 107 LYS A O 1
ATOM 840 N N . PHE A 1 108 ? 0.443 -11.224 6.863 1.00 93.81 108 PHE A N 1
ATOM 841 C CA . PHE A 1 108 ? 1.643 -10.447 6.556 1.00 93.81 108 PHE A CA 1
ATOM 842 C C . PHE A 1 108 ? 1.723 -9.237 7.480 1.00 93.81 108 PHE A C 1
ATOM 844 O O . PHE A 1 108 ? 0.785 -8.437 7.514 1.00 93.81 108 PHE A O 1
ATOM 851 N N . SER A 1 109 ? 2.855 -9.076 8.158 1.00 96.75 109 SER A N 1
ATOM 852 C CA . SER A 1 109 ? 3.175 -7.923 9.001 1.00 96.75 109 SER A CA 1
ATOM 853 C C . SER A 1 109 ? 4.320 -7.137 8.365 1.00 96.75 109 SER A C 1
ATOM 855 O O . SER A 1 109 ? 5.456 -7.603 8.296 1.00 96.75 109 SER A O 1
ATOM 857 N N . VAL A 1 110 ? 4.005 -5.950 7.853 1.00 97.38 110 VAL A N 1
ATOM 858 C CA . VAL A 1 110 ? 4.920 -5.085 7.101 1.00 97.38 110 VAL A CA 1
ATOM 859 C C . VAL A 1 110 ? 5.141 -3.797 7.880 1.00 97.38 110 VAL A C 1
ATOM 861 O O . VAL A 1 110 ? 4.173 -3.101 8.167 1.00 97.38 110 VAL A O 1
ATOM 864 N N . SER A 1 111 ? 6.393 -3.429 8.138 1.00 97.69 111 SER A N 1
ATOM 865 C CA . SER A 1 111 ? 6.752 -2.138 8.743 1.00 97.69 111 SER A CA 1
ATOM 866 C C . SER A 1 111 ? 7.694 -1.366 7.830 1.00 97.69 111 SER A C 1
ATOM 868 O O . SER A 1 111 ? 8.626 -1.939 7.259 1.00 97.69 111 SER A O 1
ATOM 870 N N . VAL A 1 112 ? 7.448 -0.068 7.681 1.00 97.00 112 VAL A N 1
ATOM 871 C CA . VAL A 1 112 ? 8.245 0.828 6.843 1.00 97.00 112 VAL A CA 1
ATOM 872 C C . VAL A 1 112 ? 8.669 2.035 7.661 1.00 97.00 112 VAL A C 1
ATOM 874 O O . VAL A 1 112 ? 7.818 2.831 8.056 1.00 97.00 112 VAL A O 1
ATOM 877 N N . ASN A 1 113 ? 9.984 2.171 7.853 1.00 94.25 113 ASN A N 1
ATOM 878 C CA . ASN A 1 113 ? 10.589 3.176 8.723 1.00 94.25 113 ASN A CA 1
ATOM 879 C C . ASN A 1 113 ? 11.631 3.972 7.940 1.00 94.25 113 ASN A C 1
ATOM 881 O O . ASN A 1 113 ? 12.548 3.383 7.365 1.00 94.25 113 ASN A O 1
ATOM 885 N N . GLY A 1 114 ? 11.498 5.295 7.869 1.00 88.25 114 GLY A N 1
ATOM 886 C CA . GLY A 1 114 ? 12.421 6.151 7.117 1.00 88.25 114 GLY A CA 1
ATOM 887 C C . GLY A 1 114 ? 12.491 5.825 5.618 1.00 88.25 114 GLY A C 1
ATOM 888 O O . GLY A 1 114 ? 13.416 6.251 4.928 1.00 88.25 114 GLY A O 1
ATOM 889 N N . GLY A 1 115 ? 11.509 5.083 5.096 1.00 85.94 115 GLY A N 1
ATOM 890 C CA . GLY A 1 115 ? 11.447 4.614 3.711 1.00 85.94 115 GLY A CA 1
ATOM 891 C C . GLY A 1 115 ? 12.024 3.222 3.474 1.00 85.94 115 GLY A C 1
ATOM 892 O O . GLY A 1 115 ? 11.848 2.698 2.374 1.00 85.94 115 GLY A O 1
ATOM 893 N N . ASP A 1 116 ? 12.622 2.612 4.495 1.00 90.88 116 ASP A N 1
ATOM 894 C CA . ASP A 1 116 ? 13.143 1.254 4.446 1.00 90.88 116 ASP A CA 1
ATOM 895 C C . ASP A 1 116 ? 12.105 0.259 4.968 1.00 90.88 116 ASP A C 1
ATOM 897 O O . ASP A 1 116 ? 11.540 0.415 6.055 1.00 90.88 116 ASP A O 1
ATOM 901 N N . VAL A 1 117 ? 11.859 -0.791 4.183 1.00 93.50 117 VAL A N 1
ATOM 902 C CA . VAL A 1 117 ? 10.961 -1.881 4.577 1.00 93.50 117 VAL A CA 1
ATOM 903 C C . VAL A 1 117 ? 11.731 -2.852 5.458 1.00 93.50 117 VAL A C 1
ATOM 905 O O . VAL A 1 117 ? 12.750 -3.403 5.040 1.00 93.50 117 VAL A O 1
ATOM 908 N N . GLN A 1 118 ? 11.24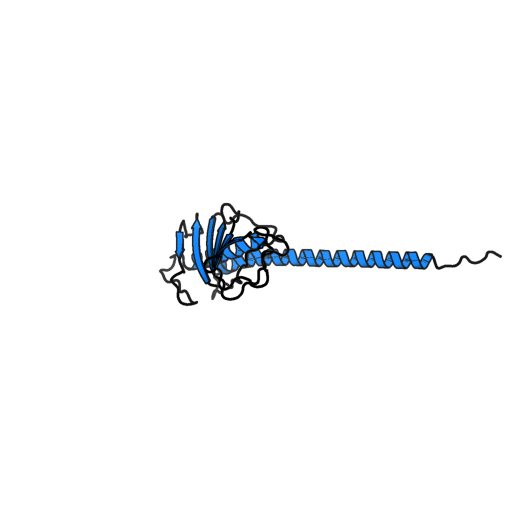0 -3.058 6.674 1.00 95.19 118 GLN A N 1
ATOM 909 C CA . GLN A 1 118 ? 11.789 -4.046 7.597 1.00 95.19 118 GLN A CA 1
ATOM 910 C C . GLN A 1 118 ? 11.499 -5.472 7.092 1.00 95.19 118 GLN A C 1
ATOM 912 O O . GLN A 1 118 ? 10.577 -5.655 6.292 1.00 95.19 118 GLN A O 1
ATOM 917 N N . PRO A 1 119 ? 12.251 -6.498 7.538 1.00 92.56 119 PRO A N 1
ATOM 918 C CA . PRO A 1 119 ? 11.927 -7.888 7.227 1.00 92.56 119 PRO A CA 1
ATOM 919 C C . PRO A 1 119 ? 10.466 -8.198 7.561 1.00 92.56 119 PRO A C 1
ATOM 921 O O . PRO A 1 119 ? 10.021 -7.934 8.676 1.00 92.56 119 PRO A O 1
ATOM 924 N N . ILE A 1 120 ? 9.735 -8.735 6.588 1.00 92.12 120 ILE A N 1
ATOM 925 C CA . ILE A 1 120 ? 8.287 -8.922 6.681 1.00 92.12 120 ILE A CA 1
ATOM 926 C C . ILE A 1 120 ? 8.019 -10.263 7.341 1.00 92.12 120 ILE A C 1
ATOM 928 O O . ILE A 1 120 ? 8.473 -11.290 6.832 1.00 92.12 120 ILE A O 1
ATOM 932 N N . ASP A 1 121 ? 7.266 -10.255 8.435 1.00 92.50 121 ASP A N 1
ATOM 933 C CA . ASP A 1 121 ? 6.831 -11.485 9.087 1.00 92.50 121 ASP A CA 1
ATOM 934 C C . ASP A 1 121 ? 5.604 -12.046 8.355 1.00 92.50 121 ASP A C 1
ATOM 936 O O . ASP A 1 121 ? 4.635 -11.329 8.081 1.00 92.50 121 ASP A O 1
ATOM 940 N N . VAL A 1 122 ? 5.672 -13.333 8.013 1.00 89.75 122 VAL A N 1
ATOM 941 C CA . VAL A 1 122 ? 4.570 -14.104 7.435 1.00 89.75 122 VAL A CA 1
ATOM 942 C C . VAL A 1 122 ? 4.205 -15.203 8.413 1.00 89.75 122 VAL A C 1
ATOM 944 O O . VAL A 1 122 ? 5.024 -16.077 8.687 1.00 89.75 122 VAL A O 1
ATOM 947 N N . GLU A 1 123 ? 2.984 -15.153 8.925 1.00 89.94 123 GLU A N 1
ATOM 948 C CA . GLU A 1 123 ? 2.441 -16.121 9.874 1.00 89.94 123 GLU A CA 1
ATOM 949 C C . GLU A 1 123 ? 1.382 -16.985 9.184 1.00 89.94 123 GLU A C 1
ATOM 951 O O . GLU A 1 123 ? 0.465 -16.470 8.534 1.00 89.94 123 GLU A O 1
ATOM 956 N N . GLN A 1 124 ? 1.498 -18.303 9.337 1.00 82.00 124 GLN A N 1
ATOM 957 C CA . GLN A 1 124 ? 0.479 -19.267 8.934 1.00 82.00 124 GLN A CA 1
ATOM 958 C C . GLN A 1 124 ? 0.431 -20.405 9.955 1.00 82.00 124 GLN A C 1
ATOM 960 O O . GLN A 1 124 ? 1.414 -21.124 10.130 1.00 82.00 124 GLN A O 1
ATOM 965 N N . ALA A 1 125 ? -0.734 -20.604 10.579 1.00 79.25 125 ALA A N 1
ATOM 966 C CA . ALA A 1 125 ? -0.915 -21.584 11.652 1.00 79.25 125 ALA A CA 1
ATOM 967 C C . ALA A 1 125 ? 0.200 -21.456 12.714 1.00 79.25 125 ALA A C 1
ATOM 969 O O . ALA A 1 125 ? 0.301 -20.411 13.350 1.00 79.25 125 ALA A O 1
ATOM 970 N N . ASP A 1 126 ? 1.055 -22.474 12.853 1.00 76.50 126 ASP A N 1
ATOM 971 C CA . ASP A 1 126 ? 2.138 -22.526 13.847 1.00 76.50 126 ASP A CA 1
ATOM 972 C C . ASP A 1 126 ? 3.525 -22.176 13.274 1.00 76.50 126 ASP A C 1
ATOM 974 O O . ASP A 1 126 ? 4.547 -22.362 13.936 1.00 76.50 126 ASP A O 1
ATOM 978 N N . GLN A 1 127 ? 3.592 -21.705 12.027 1.00 77.19 127 GLN A N 1
ATOM 979 C CA . GLN A 1 127 ? 4.842 -21.357 11.356 1.00 77.19 127 GLN A CA 1
ATOM 980 C C . GLN A 1 127 ? 4.932 -19.849 11.136 1.00 77.19 127 GLN A C 1
ATOM 982 O O . GLN A 1 127 ? 3.974 -19.210 10.693 1.00 77.19 127 GLN A O 1
ATOM 987 N N . SER A 1 128 ? 6.115 -19.287 11.395 1.00 82.75 128 SER A N 1
ATOM 988 C CA . SER A 1 128 ? 6.459 -17.939 10.959 1.00 82.75 128 SER A CA 1
ATOM 989 C C . SER A 1 128 ? 7.772 -17.934 10.189 1.00 82.75 128 SER A C 1
ATOM 991 O O . SER A 1 128 ? 8.727 -18.641 10.523 1.00 82.75 128 SER A O 1
ATOM 993 N N . ILE A 1 129 ? 7.808 -17.141 9.124 1.00 84.81 129 ILE A N 1
ATOM 994 C CA . ILE A 1 129 ? 9.006 -16.913 8.321 1.00 84.81 129 ILE A CA 1
ATOM 995 C C . ILE A 1 129 ? 9.191 -15.419 8.083 1.00 84.81 129 ILE A C 1
ATOM 997 O O . ILE A 1 129 ? 8.238 -14.644 8.157 1.00 84.81 129 ILE A O 1
ATOM 1001 N N . LYS A 1 130 ? 10.419 -15.024 7.742 1.00 86.25 130 LYS A N 1
ATOM 1002 C CA . LYS A 1 130 ? 10.727 -13.660 7.310 1.00 86.25 130 LYS A CA 1
ATOM 1003 C C . LYS A 1 130 ? 10.983 -13.625 5.811 1.00 86.25 130 LYS A C 1
ATOM 1005 O O . LYS A 1 130 ? 11.758 -14.438 5.309 1.00 86.25 130 LYS A O 1
ATOM 1010 N N . ILE A 1 131 ? 10.378 -12.666 5.118 1.00 85.38 131 ILE A N 1
ATOM 1011 C CA . ILE A 1 131 ? 10.577 -12.441 3.681 1.00 85.38 131 ILE A CA 1
ATOM 1012 C C . ILE A 1 131 ? 11.047 -11.010 3.395 1.00 85.38 131 ILE A C 1
ATOM 1014 O O . ILE A 1 131 ? 10.830 -10.089 4.187 1.00 85.38 131 ILE A O 1
ATOM 1018 N N . GLY A 1 132 ? 11.697 -10.822 2.246 1.00 86.75 132 GLY A N 1
ATOM 1019 C CA . GLY A 1 132 ? 12.013 -9.499 1.705 1.00 86.75 132 GLY A CA 1
ATOM 1020 C C . GLY A 1 132 ? 10.828 -8.874 0.961 1.00 86.75 132 GLY A C 1
ATOM 1021 O O . GLY A 1 132 ? 9.882 -9.560 0.563 1.00 86.75 132 GLY A O 1
ATOM 1022 N N . LEU A 1 133 ? 10.883 -7.559 0.729 1.00 88.44 133 LEU A N 1
ATOM 1023 C CA . LEU A 1 133 ? 9.838 -6.819 0.007 1.00 88.44 133 LEU A CA 1
ATOM 1024 C C . LEU A 1 133 ? 9.609 -7.352 -1.417 1.00 88.44 133 LEU A C 1
ATOM 1026 O O . LEU A 1 133 ? 8.488 -7.349 -1.921 1.00 88.44 133 LEU A O 1
ATOM 1030 N N . GLU A 1 134 ? 10.660 -7.813 -2.087 1.00 84.75 134 GLU A N 1
ATOM 1031 C CA . GLU A 1 134 ? 10.597 -8.386 -3.432 1.00 84.75 134 GLU A CA 1
ATOM 1032 C C . GLU A 1 134 ? 9.765 -9.673 -3.507 1.00 84.75 134 GLU A C 1
ATOM 1034 O O . GLU A 1 134 ? 9.282 -10.022 -4.582 1.00 84.75 134 GLU A O 1
ATOM 1039 N N . GLN A 1 135 ? 9.567 -10.342 -2.368 1.00 82.75 135 GLN A N 1
ATOM 1040 C CA . GLN A 1 135 ? 8.773 -11.564 -2.234 1.00 82.75 135 GLN A CA 1
ATOM 1041 C C . GLN A 1 135 ? 7.346 -11.280 -1.739 1.00 82.75 135 GLN A C 1
ATOM 1043 O O . GLN A 1 135 ? 6.504 -12.173 -1.779 1.00 82.75 135 GLN A O 1
ATOM 1048 N N . LEU A 1 136 ? 7.055 -10.053 -1.283 1.00 85.81 136 LEU A N 1
ATOM 1049 C CA . LEU A 1 136 ? 5.761 -9.684 -0.708 1.00 85.81 136 LEU A CA 1
ATOM 1050 C C . LEU A 1 136 ? 4.637 -9.721 -1.762 1.00 85.81 136 LEU A C 1
ATOM 1052 O O . LEU A 1 136 ? 4.646 -8.914 -2.696 1.00 85.81 136 LEU A O 1
ATOM 1056 N N . PRO A 1 137 ? 3.611 -10.572 -1.615 1.00 84.56 137 PRO A N 1
ATOM 1057 C CA . PRO A 1 137 ? 2.440 -10.519 -2.480 1.00 84.56 137 PRO A CA 1
ATOM 1058 C C . PRO A 1 137 ? 1.578 -9.299 -2.127 1.00 84.56 137 PRO A C 1
ATOM 1060 O O . PRO A 1 137 ? 0.868 -9.294 -1.124 1.00 84.56 137 PRO A O 1
ATOM 1063 N N . LEU A 1 138 ? 1.611 -8.261 -2.965 1.00 87.38 138 LEU A N 1
ATOM 1064 C CA . LEU A 1 138 ? 0.747 -7.096 -2.782 1.00 87.38 138 LEU A CA 1
ATOM 1065 C C . LEU A 1 138 ? -0.670 -7.362 -3.317 1.00 87.38 138 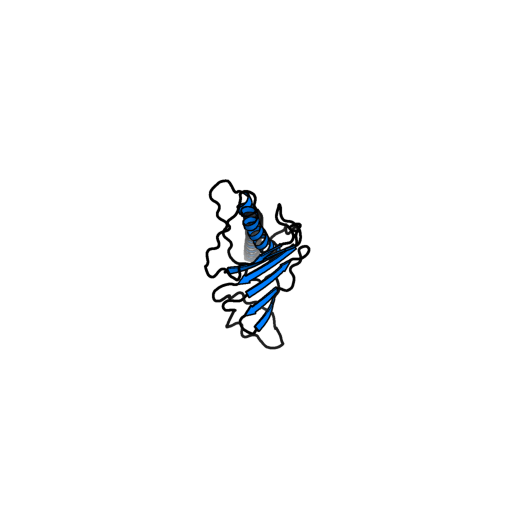LEU A C 1
ATOM 1067 O O . LEU A 1 138 ? -0.821 -7.870 -4.432 1.00 87.38 138 LEU A O 1
ATOM 1071 N N . PRO A 1 139 ? -1.722 -6.999 -2.563 1.00 87.12 139 PRO A N 1
ATOM 1072 C CA . PRO A 1 139 ? -3.093 -7.159 -3.017 1.00 87.12 139 PRO A CA 1
ATOM 1073 C C . PRO A 1 139 ? -3.458 -6.130 -4.089 1.00 87.12 139 PRO A C 1
ATOM 1075 O O . PRO A 1 139 ? -2.955 -5.006 -4.114 1.00 87.12 139 PRO A O 1
ATOM 1078 N N . ASN A 1 140 ? -4.423 -6.488 -4.935 1.00 85.75 140 ASN A N 1
ATOM 1079 C CA . ASN A 1 140 ? -5.050 -5.532 -5.842 1.00 85.75 140 ASN A CA 1
ATOM 1080 C C . ASN A 1 140 ? -6.007 -4.632 -5.052 1.00 85.75 140 ASN A C 1
ATOM 1082 O O . ASN A 1 140 ? -7.088 -5.064 -4.654 1.00 85.75 140 ASN A O 1
ATOM 1086 N N . VAL A 1 141 ? -5.612 -3.378 -4.836 1.00 87.44 141 VAL A N 1
ATOM 1087 C CA . VAL A 1 141 ? -6.438 -2.376 -4.153 1.00 87.44 141 VAL A CA 1
ATOM 1088 C C . VAL A 1 141 ? -7.182 -1.536 -5.186 1.00 87.44 141 VAL A C 1
ATOM 1090 O O . VAL A 1 141 ? -6.569 -0.922 -6.058 1.00 87.44 141 VAL A O 1
ATOM 1093 N N . VAL A 1 142 ? -8.509 -1.482 -5.070 1.00 85.25 142 VAL A N 1
ATOM 1094 C CA . VAL A 1 142 ? -9.372 -0.666 -5.933 1.00 85.25 142 VAL A CA 1
ATOM 1095 C C . VAL A 1 142 ? -10.050 0.400 -5.084 1.00 85.25 142 VAL A C 1
ATOM 1097 O O . VAL A 1 142 ? -10.901 0.098 -4.252 1.00 85.25 142 VAL A O 1
ATOM 1100 N N . GLY A 1 143 ? -9.670 1.659 -5.294 1.00 82.81 143 GLY A N 1
ATOM 1101 C CA . GLY A 1 143 ? -10.344 2.805 -4.693 1.00 82.81 143 GLY A CA 1
ATOM 1102 C C . GLY A 1 143 ? -11.448 3.325 -5.608 1.00 82.81 143 GLY A C 1
ATOM 1103 O O . GLY A 1 143 ? -11.163 3.772 -6.717 1.00 82.81 143 GLY A O 1
ATOM 1104 N N . TYR A 1 144 ? -12.695 3.313 -5.137 1.00 81.44 144 TYR A N 1
ATOM 1105 C CA . TYR A 1 144 ? -13.812 3.993 -5.791 1.00 81.44 144 TYR A CA 1
ATOM 1106 C C . TYR A 1 144 ? -14.308 5.131 -4.903 1.00 81.44 144 TYR A C 1
ATOM 1108 O O . TYR A 1 144 ? -14.471 4.966 -3.696 1.00 81.44 144 TYR A O 1
ATOM 1116 N N . SER A 1 145 ? -14.584 6.283 -5.508 1.00 78.00 145 SER A N 1
ATOM 1117 C CA . SER A 1 145 ? -15.304 7.365 -4.849 1.00 78.00 145 SER A CA 1
ATOM 1118 C C . SER A 1 145 ? -16.375 7.898 -5.784 1.00 78.00 145 SER A C 1
ATOM 1120 O O . SER A 1 145 ? -16.096 8.217 -6.937 1.00 78.00 145 SER A O 1
ATOM 1122 N N . SER A 1 146 ? -17.592 8.063 -5.273 1.00 68.75 146 SER A N 1
ATOM 1123 C CA . SER A 1 146 ? -18.630 8.823 -5.962 1.00 68.75 146 SER A CA 1
ATOM 1124 C C . SER A 1 146 ? -18.292 10.322 -5.895 1.00 68.75 146 SER A C 1
ATOM 1126 O O . SER A 1 146 ? -18.198 10.877 -4.799 1.00 68.75 146 SER A O 1
ATOM 1128 N N . GLY A 1 147 ? -18.100 10.985 -7.040 1.00 65.56 147 GLY A N 1
ATOM 1129 C CA . GLY A 1 147 ? -17.854 12.437 -7.133 1.00 65.56 147 GLY A CA 1
ATOM 1130 C C . GLY A 1 147 ? -16.376 12.877 -7.128 1.00 65.56 147 GLY A C 1
ATOM 1131 O O . GLY A 1 147 ? -15.471 12.074 -7.328 1.00 65.56 147 GLY A O 1
ATOM 1132 N N . LEU A 1 148 ? -16.136 14.178 -6.901 1.00 56.72 148 LEU A N 1
ATOM 1133 C CA . LEU A 1 148 ? -14.846 14.904 -6.986 1.00 56.72 148 LEU A CA 1
ATOM 1134 C C . LEU A 1 148 ? -13.806 14.557 -5.893 1.00 56.72 148 LEU A C 1
ATOM 1136 O O . LEU A 1 148 ? -12.939 15.379 -5.591 1.00 56.72 148 LEU A O 1
ATOM 1140 N N . ASN A 1 149 ? -13.849 13.380 -5.260 1.00 64.62 149 ASN A N 1
ATOM 1141 C CA . ASN A 1 149 ? -12.828 13.020 -4.267 1.00 64.62 149 ASN A CA 1
ATOM 1142 C C . ASN A 1 149 ? -11.537 12.547 -4.954 1.00 64.62 149 ASN A C 1
ATOM 1144 O O . ASN A 1 149 ? -11.127 11.388 -4.873 1.00 64.62 149 ASN A O 1
ATOM 1148 N N . GLU A 1 150 ? -10.888 13.480 -5.651 1.00 68.56 150 GLU A N 1
ATOM 1149 C CA . GLU A 1 150 ? -9.652 13.257 -6.395 1.00 68.56 150 GLU A CA 1
ATOM 1150 C C . GLU A 1 150 ? -8.520 12.731 -5.512 1.00 68.56 150 GLU A C 1
ATOM 1152 O O . GLU A 1 150 ? -7.555 12.165 -6.015 1.00 68.56 150 GLU A O 1
ATOM 1157 N N . ASN A 1 151 ? -8.591 12.931 -4.198 1.00 84.06 151 ASN A N 1
ATOM 1158 C CA . ASN A 1 151 ? -7.489 12.576 -3.321 1.00 84.06 151 ASN A CA 1
ATOM 1159 C C . ASN A 1 151 ? -7.331 11.065 -3.155 1.00 84.06 151 ASN A C 1
ATOM 1161 O O . ASN A 1 151 ? -6.197 10.600 -3.096 1.00 84.06 151 ASN A O 1
ATOM 1165 N N . LEU A 1 152 ? -8.424 10.297 -3.198 1.00 88.19 152 LEU A N 1
ATOM 1166 C CA . LEU A 1 152 ? -8.357 8.838 -3.088 1.00 88.19 152 LEU A CA 1
ATOM 1167 C C . LEU A 1 152 ? -7.703 8.184 -4.316 1.00 88.19 152 LEU A C 1
ATOM 1169 O O . LEU A 1 152 ? -7.031 7.166 -4.190 1.00 88.19 152 LEU A O 1
ATOM 1173 N N . GLN A 1 153 ? -7.847 8.783 -5.504 1.00 87.56 153 GLN A N 1
ATOM 1174 C CA . GLN A 1 153 ? -7.217 8.281 -6.735 1.00 87.56 153 GLN A CA 1
ATOM 1175 C C . GLN A 1 153 ? -5.743 8.701 -6.883 1.00 87.56 153 GLN A C 1
ATOM 1177 O O . GLN A 1 153 ? -4.997 8.072 -7.636 1.00 87.56 153 GLN A O 1
ATOM 1182 N N . ARG A 1 154 ? -5.293 9.758 -6.185 1.00 88.62 154 ARG A N 1
ATOM 1183 C CA . ARG A 1 154 ? -3.927 10.304 -6.322 1.00 88.62 154 ARG A CA 1
ATOM 1184 C C . ARG A 1 154 ? -2.816 9.272 -6.068 1.00 88.62 154 ARG A C 1
ATOM 1186 O O . ARG A 1 154 ? -1.896 9.253 -6.890 1.00 88.62 154 ARG A O 1
ATOM 1193 N N . PRO A 1 155 ? -2.858 8.428 -5.016 1.00 89.88 155 PRO A N 1
ATOM 1194 C CA . PRO A 1 155 ? -1.833 7.409 -4.792 1.00 89.88 155 PRO A CA 1
ATOM 1195 C C . PRO A 1 155 ? -1.653 6.480 -5.999 1.00 89.88 155 PRO A C 1
ATOM 1197 O O . PRO A 1 155 ? -0.539 6.293 -6.488 1.00 89.88 155 PRO A O 1
ATOM 1200 N N . PHE A 1 156 ? -2.763 5.989 -6.555 1.00 89.62 156 PHE A N 1
ATOM 1201 C CA . PHE A 1 156 ? -2.761 5.076 -7.699 1.00 89.62 156 PHE A CA 1
ATOM 1202 C C . PHE A 1 156 ? -2.302 5.761 -8.992 1.00 89.62 156 PHE A C 1
ATOM 1204 O O . PHE A 1 156 ? -1.522 5.194 -9.756 1.00 89.62 156 PHE A O 1
ATOM 1211 N N . LEU A 1 157 ? -2.714 7.012 -9.230 1.00 89.75 157 LEU A N 1
ATOM 1212 C CA . LEU A 1 157 ? -2.300 7.770 -10.416 1.00 89.75 157 LEU A CA 1
ATOM 1213 C C . LEU A 1 157 ? -0.792 8.057 -10.442 1.00 89.75 157 LEU A C 1
ATOM 1215 O O . LEU A 1 157 ? -0.188 8.034 -11.520 1.00 89.75 157 LEU A O 1
ATOM 1219 N N . LYS A 1 158 ? -0.161 8.289 -9.280 1.00 90.50 158 LYS A N 1
ATOM 1220 C CA . LYS A 1 158 ? 1.304 8.431 -9.179 1.00 90.50 158 LYS A CA 1
ATOM 1221 C C . LYS A 1 158 ? 2.004 7.174 -9.704 1.00 90.50 158 LYS A C 1
ATOM 1223 O O . LYS A 1 158 ? 2.925 7.282 -10.516 1.00 90.50 158 LYS A O 1
ATOM 1228 N N . ASN A 1 159 ? 1.544 5.997 -9.282 1.00 91.81 159 ASN A N 1
ATOM 1229 C CA . ASN A 1 159 ? 2.117 4.713 -9.689 1.00 91.81 159 ASN A CA 1
ATOM 1230 C C . ASN A 1 159 ? 1.839 4.416 -11.159 1.00 91.81 159 ASN A C 1
ATOM 1232 O O . ASN A 1 159 ? 2.766 4.111 -11.909 1.00 91.81 159 ASN A O 1
ATOM 1236 N N . ALA A 1 160 ? 0.596 4.614 -11.604 1.00 91.31 160 ALA A N 1
ATOM 1237 C CA . ALA A 1 160 ? 0.205 4.433 -12.997 1.00 91.31 160 ALA A CA 1
ATOM 1238 C C . ALA A 1 160 ? 1.074 5.281 -13.941 1.00 91.31 160 ALA A C 1
ATOM 1240 O O . ALA A 1 160 ? 1.568 4.783 -14.951 1.00 91.31 160 ALA A O 1
ATOM 1241 N N . ASN A 1 161 ? 1.347 6.544 -13.594 1.00 93.19 161 ASN A N 1
ATOM 1242 C CA . ASN A 1 161 ? 2.215 7.405 -14.398 1.00 93.19 161 ASN A CA 1
ATOM 1243 C C . ASN A 1 161 ? 3.640 6.839 -14.545 1.00 93.19 161 ASN A C 1
ATOM 1245 O O . ASN A 1 161 ? 4.212 6.880 -15.639 1.00 93.19 161 ASN A O 1
ATOM 1249 N N . GLN A 1 162 ? 4.213 6.302 -13.464 1.00 91.81 162 GLN A N 1
ATOM 1250 C CA . GLN A 1 162 ? 5.535 5.672 -13.497 1.00 91.81 162 GLN A CA 1
ATOM 1251 C C . GLN A 1 162 ? 5.523 4.378 -14.311 1.00 91.81 162 GLN A C 1
ATOM 1253 O O . GLN A 1 162 ? 6.403 4.185 -15.153 1.00 91.81 162 GLN A O 1
ATOM 1258 N N . LEU A 1 163 ? 4.491 3.551 -14.143 1.00 89.94 163 LEU A N 1
ATOM 1259 C CA . LEU A 1 163 ? 4.291 2.338 -14.926 1.00 89.94 163 LEU A CA 1
ATOM 1260 C C . LEU A 1 163 ? 4.231 2.644 -16.425 1.00 89.94 163 LEU A C 1
ATOM 1262 O O . LEU A 1 163 ? 4.969 2.045 -17.206 1.00 89.94 163 LEU A O 1
ATOM 1266 N N . PHE A 1 164 ? 3.429 3.625 -16.842 1.00 91.69 164 PHE A N 1
ATOM 1267 C CA . PHE A 1 164 ? 3.345 4.022 -18.250 1.00 91.69 164 PHE A CA 1
ATOM 1268 C C . PHE A 1 164 ? 4.690 4.507 -18.803 1.00 91.69 164 PHE A C 1
ATOM 1270 O O . PHE A 1 164 ? 5.056 4.169 -19.932 1.00 91.69 164 PHE A O 1
ATOM 1277 N N . LYS A 1 165 ? 5.463 5.265 -18.015 1.00 91.50 165 LYS A N 1
ATOM 1278 C CA . LYS A 1 165 ? 6.821 5.686 -18.397 1.00 91.50 165 LYS A CA 1
ATOM 1279 C C . LYS A 1 165 ? 7.758 4.488 -18.569 1.00 91.50 165 LYS A C 1
ATOM 1281 O O . LYS A 1 165 ? 8.475 4.434 -19.569 1.00 91.50 165 LYS A O 1
ATOM 1286 N N . ALA A 1 166 ? 7.728 3.529 -17.644 1.00 87.31 166 ALA A N 1
ATOM 1287 C CA . ALA A 1 166 ? 8.534 2.313 -17.707 1.00 87.31 166 ALA A CA 1
ATOM 1288 C C . ALA A 1 166 ? 8.176 1.455 -18.931 1.00 87.31 166 ALA A C 1
ATOM 1290 O O . ALA A 1 166 ? 9.062 1.058 -19.690 1.00 87.31 166 ALA A O 1
ATOM 1291 N N . LEU A 1 167 ? 6.882 1.242 -19.188 1.00 87.88 167 LEU A N 1
ATOM 1292 C CA . LEU A 1 167 ? 6.397 0.502 -20.357 1.00 87.88 167 LEU A CA 1
ATOM 1293 C C . LEU A 1 167 ? 6.813 1.174 -21.670 1.00 87.88 167 LEU A C 1
ATOM 1295 O O . LEU A 1 167 ? 7.310 0.505 -22.575 1.00 87.88 167 LEU A O 1
ATOM 1299 N N . LYS A 1 168 ? 6.689 2.503 -21.767 1.00 90.94 168 LYS A N 1
ATOM 1300 C CA . LYS A 1 168 ? 7.116 3.261 -22.952 1.00 90.94 168 LYS A CA 1
ATOM 1301 C C . LYS A 1 168 ? 8.625 3.158 -23.190 1.00 90.94 168 LYS A C 1
ATOM 1303 O O . LYS A 1 168 ? 9.046 3.033 -24.339 1.00 90.94 168 LYS A O 1
ATOM 1308 N N . ALA A 1 169 ? 9.433 3.196 -22.129 1.00 88.19 169 ALA A N 1
ATOM 1309 C CA . ALA A 1 169 ? 10.881 3.022 -22.225 1.00 88.19 169 ALA A CA 1
ATOM 1310 C C . ALA A 1 169 ? 11.253 1.610 -22.707 1.00 88.19 169 ALA A C 1
ATOM 1312 O O . ALA A 1 169 ? 12.036 1.478 -23.646 1.00 88.19 169 ALA A O 1
ATOM 1313 N N . ARG A 1 170 ? 10.628 0.565 -22.146 1.00 87.38 170 ARG A N 1
ATOM 1314 C CA . ARG A 1 170 ? 10.814 -0.826 -22.595 1.00 87.38 170 ARG A CA 1
ATOM 1315 C C . ARG A 1 170 ? 10.412 -1.014 -24.055 1.00 87.38 170 ARG A C 1
ATOM 1317 O O . ARG A 1 170 ? 11.163 -1.606 -24.821 1.00 87.38 170 ARG A O 1
ATOM 1324 N N . ALA A 1 171 ? 9.266 -0.470 -24.464 1.00 89.38 171 ALA A N 1
ATOM 1325 C CA . ALA A 1 171 ? 8.794 -0.570 -25.844 1.00 89.38 171 ALA A CA 1
ATOM 1326 C C . ALA A 1 171 ? 9.774 0.077 -26.840 1.00 89.38 171 ALA A C 1
ATOM 1328 O O . ALA A 1 171 ? 10.037 -0.489 -27.901 1.00 89.38 171 ALA A O 1
ATOM 1329 N N . ARG A 1 172 ? 10.355 1.235 -26.488 1.00 92.62 172 ARG A N 1
ATOM 1330 C CA . ARG A 1 172 ? 11.411 1.882 -27.286 1.00 92.62 172 ARG A CA 1
ATOM 1331 C C . ARG A 1 172 ? 12.663 1.016 -27.375 1.00 92.62 172 ARG A C 1
ATOM 1333 O O . ARG A 1 172 ? 13.102 0.734 -28.484 1.00 92.62 172 ARG A O 1
ATOM 1340 N N . TYR A 1 173 ? 13.154 0.522 -26.238 1.00 89.19 173 TYR A N 1
ATOM 1341 C CA . TYR A 1 173 ? 14.318 -0.364 -26.190 1.00 89.19 173 TYR A CA 1
ATOM 1342 C C . TYR A 1 173 ? 14.132 -1.615 -27.061 1.00 89.19 173 TYR A C 1
ATOM 1344 O O . TYR A 1 173 ? 15.004 -1.950 -27.856 1.00 89.19 173 TYR A O 1
ATOM 1352 N N . HIS A 1 174 ? 12.975 -2.280 -26.983 1.00 89.12 174 HIS A N 1
ATOM 1353 C CA . HIS A 1 174 ? 12.687 -3.447 -27.823 1.00 89.12 174 HIS A CA 1
ATOM 1354 C C . HIS A 1 174 ? 12.654 -3.111 -29.317 1.00 89.12 174 HIS A C 1
ATOM 1356 O O . HIS A 1 174 ? 13.133 -3.901 -30.129 1.00 89.12 174 HIS A O 1
ATOM 1362 N N . LYS A 1 175 ? 12.110 -1.946 -29.689 1.00 92.56 175 LYS A N 1
ATOM 1363 C CA . LYS A 1 175 ? 12.091 -1.489 -31.083 1.00 92.56 175 LYS A CA 1
ATOM 1364 C C . LYS A 1 175 ? 13.507 -1.231 -31.608 1.00 92.56 175 LYS A C 1
ATOM 1366 O O . LYS A 1 175 ? 13.823 -1.666 -32.711 1.00 92.56 175 LYS A O 1
ATOM 1371 N N . GLU A 1 176 ? 14.339 -0.551 -30.825 1.00 91.69 176 GLU A N 1
ATOM 1372 C CA . GLU A 1 176 ? 15.732 -0.239 -31.171 1.00 91.69 176 GLU A CA 1
ATOM 1373 C C . GLU A 1 176 ? 16.587 -1.507 -31.255 1.00 91.69 176 GLU A C 1
ATOM 1375 O O . GLU A 1 176 ? 17.274 -1.714 -32.253 1.00 91.69 176 GLU A O 1
ATOM 1380 N N . LYS A 1 177 ? 16.470 -2.407 -30.270 1.00 91.88 177 LYS A N 1
ATOM 1381 C CA . LYS A 1 177 ? 17.156 -3.703 -30.274 1.00 91.88 177 LYS A CA 1
ATOM 1382 C C . LYS A 1 177 ? 16.802 -4.523 -31.516 1.00 91.88 177 LYS A C 1
ATOM 1384 O O . LYS A 1 177 ? 17.693 -4.992 -32.208 1.00 91.88 177 LYS A O 1
ATOM 1389 N N . ARG A 1 178 ? 15.513 -4.618 -31.859 1.00 90.81 178 ARG A N 1
ATOM 1390 C CA . ARG A 1 178 ? 15.064 -5.350 -33.053 1.00 90.81 178 ARG A CA 1
ATOM 1391 C C . ARG A 1 178 ? 15.602 -4.744 -34.352 1.00 90.81 178 ARG A C 1
ATOM 1393 O O . ARG A 1 178 ? 15.909 -5.483 -35.279 1.00 90.81 178 ARG A O 1
ATOM 1400 N N . ALA A 1 179 ? 15.704 -3.417 -34.434 1.00 90.50 179 ALA A N 1
ATOM 1401 C CA . ALA A 1 179 ? 16.288 -2.745 -35.594 1.00 90.50 179 ALA A CA 1
ATOM 1402 C C . ALA A 1 179 ? 17.790 -3.048 -35.735 1.00 90.50 179 ALA A C 1
ATOM 1404 O O . ALA A 1 179 ? 18.260 -3.267 -36.850 1.00 90.50 179 ALA A O 1
ATOM 1405 N N . LEU A 1 180 ? 18.522 -3.107 -34.616 1.00 89.81 180 LEU A N 1
ATOM 1406 C CA . LEU A 1 180 ? 19.923 -3.528 -34.597 1.00 89.81 180 LEU A CA 1
ATOM 1407 C C . LEU A 1 180 ? 20.073 -4.991 -35.023 1.00 89.81 180 LEU A C 1
ATOM 1409 O O . LEU A 1 180 ? 20.863 -5.262 -35.922 1.00 89.81 180 LEU A O 1
ATOM 1413 N N . ASP A 1 181 ? 19.280 -5.902 -34.455 1.00 90.06 181 ASP A N 1
ATOM 1414 C CA . ASP A 1 181 ? 19.309 -7.331 -34.796 1.00 90.06 181 ASP A CA 1
ATOM 1415 C C . ASP A 1 181 ? 19.073 -7.539 -36.309 1.00 90.06 181 ASP A C 1
ATOM 1417 O O . ASP A 1 181 ? 19.874 -8.187 -36.981 1.00 90.06 181 ASP A O 1
ATOM 1421 N N . LEU A 1 182 ? 18.066 -6.865 -36.884 1.00 88.94 182 LEU A N 1
ATOM 1422 C CA . LEU A 1 182 ? 17.803 -6.862 -38.332 1.00 88.94 182 LEU A CA 1
ATOM 1423 C C . LEU A 1 182 ? 18.972 -6.293 -39.152 1.00 88.94 182 LEU A C 1
ATOM 1425 O O . LEU A 1 182 ? 19.248 -6.762 -40.255 1.00 88.94 182 LEU A O 1
ATOM 1429 N N . SER A 1 183 ? 19.656 -5.258 -38.655 1.00 87.38 183 SER A N 1
ATOM 1430 C CA . SER A 1 183 ? 20.823 -4.695 -39.344 1.00 87.38 183 SER A CA 1
ATOM 1431 C C . SER A 1 183 ? 21.998 -5.677 -39.371 1.00 87.38 183 SER A C 1
ATOM 1433 O O . SER A 1 183 ? 22.636 -5.823 -40.413 1.00 87.38 183 SER A O 1
ATOM 1435 N N . TYR A 1 184 ? 22.233 -6.406 -38.274 1.00 86.75 184 TYR A N 1
ATOM 1436 C CA . TYR A 1 184 ? 23.265 -7.439 -38.196 1.00 86.75 184 TYR A CA 1
ATOM 1437 C C . TYR A 1 184 ? 22.960 -8.610 -39.128 1.00 86.75 184 TYR A C 1
ATOM 1439 O O . TYR A 1 184 ? 23.840 -9.023 -39.882 1.00 86.75 184 TYR A O 1
ATOM 1447 N N . GLU A 1 185 ? 21.719 -9.103 -39.136 1.00 84.25 185 GLU A N 1
ATOM 1448 C CA . GLU A 1 185 ? 21.281 -10.162 -40.054 1.00 84.25 185 GLU A CA 1
ATOM 1449 C C . GLU A 1 185 ? 21.497 -9.760 -41.520 1.00 84.25 185 GLU A C 1
ATOM 1451 O O . GLU A 1 185 ? 22.092 -10.510 -42.296 1.00 84.25 185 GLU A O 1
ATOM 1456 N N . ASN A 1 186 ? 21.094 -8.541 -41.895 1.00 81.44 186 ASN A N 1
ATOM 1457 C CA . ASN A 1 186 ? 21.264 -8.035 -43.257 1.00 81.44 186 ASN A CA 1
ATOM 1458 C C . ASN A 1 186 ? 22.739 -7.879 -43.655 1.00 81.44 186 ASN A C 1
ATOM 1460 O O . ASN A 1 186 ? 23.108 -8.233 -44.775 1.00 81.44 186 ASN A O 1
ATOM 1464 N N . MET A 1 187 ? 23.594 -7.394 -42.749 1.00 74.12 187 MET A N 1
ATOM 1465 C CA . MET A 1 187 ? 25.040 -7.314 -42.984 1.00 74.12 187 MET A CA 1
ATOM 1466 C C . MET A 1 187 ? 25.661 -8.701 -43.182 1.00 74.12 187 MET A C 1
ATOM 1468 O O . MET A 1 187 ? 26.486 -8.882 -44.076 1.00 74.12 187 MET A O 1
ATOM 1472 N N . HIS A 1 188 ? 25.236 -9.694 -42.399 1.00 75.12 188 HIS A N 1
ATOM 1473 C CA . HIS A 1 188 ? 25.739 -11.064 -42.506 1.00 75.12 188 HIS A CA 1
ATOM 1474 C C . HIS A 1 188 ? 25.329 -11.727 -43.832 1.00 75.12 188 HIS A C 1
ATOM 1476 O O . HIS A 1 188 ? 26.136 -12.408 -44.467 1.00 75.12 188 HIS A O 1
ATOM 1482 N N . ILE A 1 189 ? 24.097 -11.477 -44.291 1.00 76.44 189 ILE A N 1
ATOM 1483 C CA . ILE A 1 189 ? 23.607 -11.922 -45.605 1.00 76.44 189 ILE A CA 1
ATOM 1484 C C . ILE A 1 189 ? 24.400 -11.259 -46.740 1.00 76.44 189 ILE A C 1
ATOM 1486 O O . ILE A 1 189 ? 24.759 -11.932 -47.709 1.00 76.44 189 ILE A O 1
ATOM 1490 N N . LEU A 1 190 ? 24.693 -9.959 -46.632 1.00 69.56 190 LEU A N 1
ATOM 1491 C CA . LEU A 1 190 ? 25.457 -9.225 -47.643 1.00 69.56 190 LEU A CA 1
ATOM 1492 C C . LEU A 1 190 ? 26.895 -9.761 -47.756 1.00 69.56 190 LEU A C 1
ATOM 1494 O O . LEU A 1 190 ? 27.344 -10.082 -48.853 1.00 69.56 190 LEU A O 1
ATOM 1498 N N . MET A 1 191 ? 27.569 -9.978 -46.622 1.00 66.31 191 MET A N 1
ATOM 1499 C CA . MET A 1 191 ? 28.929 -10.531 -46.595 1.00 66.31 191 MET A CA 1
ATOM 1500 C C . MET A 1 191 ? 29.017 -11.955 -47.167 1.00 66.31 191 MET A C 1
ATOM 1502 O O . MET A 1 191 ? 30.015 -12.304 -47.791 1.00 66.31 191 MET A O 1
ATOM 1506 N N . HIS A 1 192 ? 27.984 -12.786 -46.994 1.00 60.50 192 HIS A N 1
ATOM 1507 C CA . HIS A 1 192 ? 27.937 -14.121 -47.606 1.00 60.50 192 HIS A CA 1
ATOM 1508 C C . HIS A 1 192 ? 27.618 -14.095 -49.108 1.00 60.50 192 HIS A C 1
ATOM 1510 O O . HIS A 1 192 ? 28.040 -14.995 -49.833 1.00 60.50 192 HIS A O 1
ATOM 1516 N N . ARG A 1 193 ? 26.917 -13.068 -49.606 1.00 58.84 193 ARG A N 1
ATOM 1517 C CA . ARG A 1 193 ? 26.689 -12.884 -51.049 1.00 58.84 193 ARG A CA 1
ATOM 1518 C C . ARG A 1 193 ? 27.963 -12.498 -51.798 1.00 58.84 193 ARG A C 1
ATOM 1520 O O . ARG A 1 193 ? 28.192 -13.023 -52.885 1.00 58.84 193 ARG A O 1
ATOM 1527 N N . ASP A 1 194 ? 28.806 -11.656 -51.209 1.00 56.75 194 ASP A N 1
ATOM 1528 C CA . ASP A 1 194 ? 30.036 -11.182 -51.860 1.00 56.75 194 ASP A CA 1
ATOM 1529 C C . ASP A 1 194 ? 31.121 -12.271 -51.985 1.00 56.75 194 ASP A C 1
ATOM 1531 O O . ASP A 1 194 ? 31.994 -12.179 -52.843 1.00 56.75 194 ASP A O 1
ATOM 1535 N N . HIS A 1 195 ? 31.052 -13.346 -51.191 1.00 56.12 195 HIS A N 1
ATOM 1536 C CA . HIS A 1 195 ? 31.939 -14.516 -51.315 1.00 56.12 195 HIS A CA 1
ATOM 1537 C C . HIS A 1 195 ? 31.497 -15.541 -52.378 1.00 56.12 195 HIS A C 1
ATOM 1539 O O . HIS A 1 195 ? 32.226 -16.495 -52.642 1.00 56.12 195 HIS A O 1
ATOM 1545 N N . LEU A 1 196 ? 30.332 -15.360 -53.010 1.00 53.19 196 LEU A N 1
ATOM 1546 C CA . LEU A 1 196 ? 29.787 -16.279 -54.020 1.00 53.19 196 LEU A CA 1
ATOM 1547 C C . LEU A 1 196 ? 29.940 -15.782 -55.467 1.00 53.19 196 LEU A C 1
ATOM 1549 O O . LEU A 1 196 ? 29.380 -16.392 -56.376 1.00 53.19 196 LEU A O 1
ATOM 1553 N N . ILE A 1 197 ? 30.696 -14.706 -55.715 1.00 52.53 197 ILE A N 1
ATOM 1554 C CA . ILE A 1 197 ? 30.998 -14.249 -57.079 1.00 52.53 197 ILE A CA 1
ATOM 1555 C C . ILE A 1 197 ? 32.286 -14.948 -57.553 1.00 52.53 197 ILE A C 1
ATOM 1557 O O . ILE A 1 197 ? 33.369 -14.568 -57.106 1.00 52.53 197 ILE A O 1
ATOM 1561 N N . PRO A 1 198 ? 32.227 -15.958 -58.447 1.00 47.16 198 PRO A N 1
ATOM 1562 C CA . PRO A 1 198 ? 33.438 -16.550 -58.998 1.00 47.16 198 PRO A CA 1
ATOM 1563 C C . PRO A 1 198 ? 34.160 -15.504 -59.852 1.00 47.16 198 PRO A C 1
ATOM 1565 O O . PRO A 1 198 ? 33.558 -14.864 -60.721 1.00 47.16 198 PRO A O 1
ATOM 1568 N N . SER A 1 199 ? 35.458 -15.327 -59.606 1.00 56.72 199 SER A N 1
ATOM 1569 C CA . SER A 1 199 ? 36.325 -14.517 -60.454 1.00 56.72 199 SER A CA 1
ATOM 1570 C C . SER A 1 199 ? 36.260 -15.052 -61.887 1.00 56.72 199 SER A C 1
ATOM 1572 O O . SER A 1 199 ? 36.534 -16.223 -62.151 1.00 56.72 199 SER A O 1
ATOM 1574 N N . LYS A 1 200 ? 35.844 -14.199 -62.831 1.00 57.06 200 LYS A N 1
ATOM 1575 C CA . LYS A 1 200 ? 35.889 -14.539 -64.257 1.00 57.06 200 LYS A CA 1
ATOM 1576 C C . LYS A 1 200 ? 37.339 -14.863 -64.644 1.00 57.06 200 LYS A C 1
ATOM 1578 O O . LYS A 1 200 ? 38.229 -14.101 -64.260 1.00 57.06 200 LYS A O 1
ATOM 1583 N N . PRO A 1 201 ? 37.589 -15.941 -65.408 1.00 49.38 201 PRO A N 1
ATOM 1584 C CA . PRO A 1 201 ? 38.925 -16.229 -65.898 1.00 49.38 201 PRO A CA 1
ATOM 1585 C C . PRO A 1 201 ? 39.333 -15.134 -66.886 1.00 49.38 201 PRO A C 1
ATOM 1587 O O . PRO A 1 201 ? 38.578 -14.788 -67.796 1.00 49.38 201 PRO A O 1
ATOM 1590 N N . ILE A 1 202 ? 40.514 -14.565 -66.659 1.00 56.62 202 ILE A N 1
ATOM 1591 C CA . ILE A 1 202 ? 41.150 -13.602 -67.554 1.00 56.62 202 ILE A CA 1
ATOM 1592 C C . ILE A 1 202 ? 41.733 -14.421 -68.711 1.00 56.62 202 ILE A C 1
ATOM 1594 O O . ILE A 1 202 ? 42.633 -15.230 -68.489 1.00 56.62 202 ILE A O 1
ATOM 1598 N N . THR A 1 203 ? 41.147 -14.272 -69.900 1.00 58.97 203 THR A N 1
ATOM 1599 C CA . THR A 1 203 ? 41.669 -14.769 -71.188 1.00 58.97 203 THR A CA 1
ATOM 1600 C C . THR A 1 203 ? 42.854 -13.954 -71.663 1.00 58.97 203 THR A C 1
ATOM 1602 O O . THR A 1 203 ? 42.770 -12.712 -71.524 1.00 58.97 203 THR A O 1
#

InterPro domains:
  IPR027417 P-loop containing nucleoside triphosphate hydrolase [G3DSA:3.40.50.300] (1-189)
  IPR027417 P-loop containing nucleoside triphosphate hydrolase [SSF52540] (1-181)

pLDDT: mean 81.61, std 17.29, range [31.33, 98.5]

Sequence (203 aa):
MRLLSLTLEGQYKGLKDQTFNFEDADDNVIAFIGLNGSGKSQLLELIAECFAYLERLQRTDFKNKGHLGFDFSLVYSMSGYVNAAPSARAEVFGEKLQIADGFTDPKFSVSVNGGDVQPIDVEQADQSIKIGLEQLPLPNVVGYSSGLNENLQRPFLKNANQLFKALKARARYHKEKRALDLSYENMHILMHRDHLIPSKPIT

Organism: Alteromonas naphthalenivorans (NCBI:txid715451)

Foldseek 3Di:
DFWAKKAWDADQPPDHGDMDGDNPPPDPDDDDDDDPPPCPLVVLLVVLLVLLLLVLLLDPLFDDNDDPRIWMKTKGWDAAFDLLQLDPPDDDPVDDDPSPGGAHGWIWIWIADPSDIDFIWIDGDPDIDTGDSNSDDRDDDDDDDDPDPVSSCVSVVSSVVSVVVSVVVVVVVVVVVVVVVVVVVVVVVVVVVVVPDDDDDDD

Secondary structure (DSSP, 8-state):
-EEEEEEEEEEETTEEEEEEE-TT--SS-------TTSSHHHHHHHHHHHHHHHHHHH-TT-S-----SSEEEEEEE--SEE---S-SS--BTTB---TTS-EES-EEEEEEETTEEPPEEEEETTEEEEE-GGG----------SSS-HHHHHHHHHHHHHHHHHHHHHHHHHHHHHHHHHHHHHHHHHHHHHTT-PPPP--